Protein AF-A0A9X0CJZ5-F1 (afdb_monomer)

Foldseek 3Di:
DDDDDDDDDDDDDDDDDDDDDDDDDDDDDDDDDDDDDDDDDDDDDDDDDPDDDDDDDDDDDDDDDDDDDDDDDDDDDPDPPPPPQVVQLVVQQQDFLVPDDPVLLVVLQVVQLPQDPPLRLHQQQLLVLLVHDNVLLVVLNVDPRSNVVSSVVSSVDSCRGLNNSLVSCCPPSNNVVVSSVSSSCVSNVNPPD

Radius of gyration: 35.86 Å; Cα contacts (8 Å, |Δi|>4): 119; chains: 1; bounding box: 77×54×132 Å
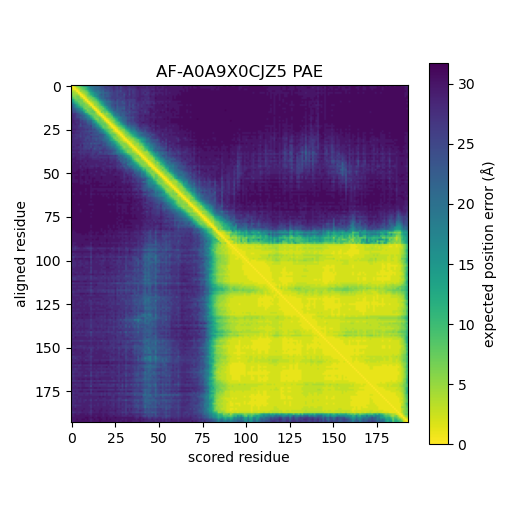
Sequence (193 aa):
MFPNKQEGIKKCVEHTEESERVQSPDPKIQHFETERIVHKESMDLIKTCAATQQLHLVDKNLSKGASGSDQVDSPRVPLDNGSSKDQLTHTRLSFNVKDMSYAVTRNICLKLNVIDDMLYKDFRMLGEKMGFDNDVTRNLKQKNNPTDELLQMWSVKPEATVQNLIALLKDIELQRMDVAKILEDWVERKGST

Mean predicted aligned error: 19.07 Å

Nearest PDB structures (foldseek):
  7csq-assembly1_A  TM=7.640E-01  e=2.641E-02  Homo sapiens

Organism: NCBI:txid174260

InterPro domains:
  IPR000488 Death domain [PF00531] (112-186)
  IPR000488 Death domain [PS50017] (108-174)
  IPR000488 Death domain [SM00005] (98-187)
  IPR011029 Death-like domain superfamily [G3DSA:1.10.533.10] (95-193)
  IPR011029 Death-like domain superfamily [SSF47986] (97-185)

pLDDT: mean 72.12, std 25.37, range [31.83, 98.56]

Solvent-accessible surface area (backbone atoms only — not comparable to full-atom values): 13023 Å² total; per-residue (Å²): 142,86,86,86,84,89,90,82,87,84,84,89,83,91,81,91,79,91,78,94,75,83,90,75,84,84,81,82,80,76,85,75,85,81,80,82,82,82,82,78,84,82,88,83,87,87,79,87,90,88,77,87,80,89,82,77,89,80,87,79,81,88,86,89,80,90,80,90,78,84,91,80,85,85,75,90,75,80,80,85,80,62,68,67,59,60,53,51,31,58,50,47,35,65,32,45,53,74,76,52,56,66,73,58,53,50,54,46,31,64,65,29,59,49,83,38,93,86,74,42,59,18,42,51,47,53,35,44,76,74,70,43,57,70,66,59,40,57,54,33,70,77,46,97,53,38,34,55,54,49,46,58,66,44,42,78,44,91,73,28,21,39,48,48,52,38,50,56,27,54,30,89,81,46,56,35,53,78,52,30,47,55,54,50,31,54,42,71,57,53,87,81,124

Secondary structure (DSSP, 8-state):
--------PPP------------------PPPP-------------------------------------------------HHHHHHHHHHHTSBGGGS-HHHHHHHHHHHSS--TTT-TTHHHHHHHTT--HHHHHHHTTSS-HHHHHHHHHTTSTT-BHHHHHHHHTSTTT--HHHHHHHHHHHTTTT--

Structure (mmCIF, N/CA/C/O backbone):
data_AF-A0A9X0CJZ5-F1
#
_entry.id   AF-A0A9X0CJZ5-F1
#
loop_
_atom_site.group_PDB
_atom_site.id
_atom_site.type_symbol
_atom_site.label_atom_id
_atom_site.label_alt_id
_atom_site.label_comp_id
_atom_site.label_asym_id
_atom_site.label_entity_id
_atom_site.label_seq_id
_atom_site.pdbx_PDB_ins_code
_atom_site.Cartn_x
_atom_site.Cartn_y
_atom_site.Cartn_z
_atom_site.occupancy
_atom_site.B_iso_or_equiv
_atom_site.auth_seq_id
_atom_site.auth_comp_id
_atom_site.auth_asym_id
_atom_site.auth_atom_id
_atom_site.pdbx_PDB_model_num
ATOM 1 N N . MET A 1 1 ? 2.110 -19.013 -79.459 1.00 42.66 1 MET A N 1
ATOM 2 C CA . MET A 1 1 ? 3.280 -19.901 -79.606 1.00 42.66 1 MET A CA 1
ATOM 3 C C . MET A 1 1 ? 4.470 -19.014 -79.949 1.00 42.66 1 MET A C 1
ATOM 5 O O . MET A 1 1 ? 4.544 -18.532 -81.066 1.00 42.66 1 MET A O 1
ATOM 9 N N . PHE A 1 2 ? 5.316 -18.708 -78.964 1.00 39.19 2 PHE A N 1
ATOM 10 C CA . PHE A 1 2 ? 6.562 -17.947 -79.118 1.00 39.19 2 PHE A CA 1
ATOM 11 C C . PHE A 1 2 ? 7.640 -18.662 -78.295 1.00 39.19 2 PHE A C 1
ATOM 13 O O . PHE A 1 2 ? 7.359 -18.974 -77.134 1.00 39.19 2 PHE A O 1
ATOM 20 N N . PRO A 1 3 ? 8.829 -18.953 -78.854 1.00 56.12 3 PRO A N 1
ATOM 21 C CA . PRO A 1 3 ? 9.912 -19.559 -78.098 1.00 56.12 3 PRO A CA 1
ATOM 22 C C . PRO A 1 3 ? 11.084 -18.596 -77.809 1.00 56.12 3 PRO A C 1
ATOM 24 O O . PRO A 1 3 ? 11.416 -17.731 -78.609 1.00 56.12 3 PRO A O 1
ATOM 27 N N . ASN A 1 4 ? 11.745 -18.911 -76.689 1.00 39.78 4 ASN A N 1
ATOM 28 C CA . ASN A 1 4 ? 13.194 -18.952 -76.420 1.00 39.78 4 ASN A CA 1
ATOM 29 C C . ASN A 1 4 ? 14.071 -17.700 -76.160 1.00 39.78 4 ASN A C 1
ATOM 31 O O . ASN A 1 4 ? 14.435 -16.969 -77.068 1.00 39.78 4 ASN A O 1
ATOM 35 N N . LYS A 1 5 ? 14.569 -17.688 -74.905 1.00 46.31 5 LYS A N 1
ATOM 36 C CA . LYS A 1 5 ? 15.979 -17.760 -74.425 1.00 46.31 5 LYS A CA 1
ATOM 37 C C . LYS A 1 5 ? 16.963 -16.579 -74.588 1.00 46.31 5 LYS A C 1
ATOM 39 O O . LYS A 1 5 ? 17.504 -16.352 -75.655 1.00 46.31 5 LYS A O 1
ATOM 44 N N . GLN A 1 6 ? 17.292 -16.041 -73.402 1.00 45.06 6 GLN A N 1
ATOM 45 C CA . GLN A 1 6 ? 18.611 -15.936 -72.734 1.00 45.06 6 GLN A CA 1
ATOM 46 C C . GLN A 1 6 ? 19.732 -14.984 -73.214 1.00 45.06 6 GLN A C 1
ATOM 48 O O . GLN A 1 6 ? 20.030 -14.858 -74.391 1.00 45.06 6 GLN A O 1
ATOM 53 N N . GLU A 1 7 ? 20.412 -14.484 -72.163 1.00 40.12 7 GLU A N 1
ATOM 54 C CA . GLU A 1 7 ? 21.818 -14.056 -72.010 1.00 40.12 7 GLU A CA 1
ATOM 55 C C . GLU A 1 7 ? 22.220 -12.577 -72.156 1.00 40.12 7 GLU A C 1
ATOM 57 O O . GLU A 1 7 ? 21.893 -11.890 -73.117 1.00 40.12 7 GLU A O 1
ATOM 62 N N . GLY A 1 8 ? 23.028 -12.126 -71.178 1.00 38.91 8 GLY A N 1
ATOM 63 C CA . GLY A 1 8 ? 23.957 -11.004 -71.344 1.00 38.91 8 GLY A CA 1
ATOM 64 C C . GLY A 1 8 ? 24.054 -10.002 -70.186 1.00 38.91 8 GLY A C 1
ATOM 65 O O . GLY A 1 8 ? 23.815 -8.816 -70.404 1.00 38.91 8 GLY A O 1
ATOM 66 N N . ILE A 1 9 ? 24.439 -10.419 -68.970 1.00 45.53 9 ILE A N 1
ATOM 67 C CA . ILE A 1 9 ? 24.872 -9.467 -67.925 1.00 45.53 9 ILE A CA 1
ATOM 68 C C . ILE A 1 9 ? 26.300 -9.006 -68.249 1.00 45.53 9 ILE A C 1
ATOM 70 O O . ILE A 1 9 ? 27.206 -9.818 -68.436 1.00 45.53 9 ILE A O 1
ATOM 74 N N . LYS A 1 10 ? 26.470 -7.684 -68.352 1.00 52.22 10 LYS A N 1
ATOM 75 C CA . LYS A 1 10 ? 27.722 -6.989 -68.670 1.00 52.22 10 LYS A CA 1
ATOM 76 C C . LYS A 1 10 ? 28.679 -6.957 -67.471 1.00 52.22 10 LYS A C 1
ATOM 78 O O . LYS A 1 10 ? 28.259 -6.890 -66.321 1.00 52.22 10 LYS A O 1
ATOM 83 N N . LYS A 1 11 ? 29.967 -6.992 -67.807 1.00 40.47 11 LYS A N 1
ATOM 84 C CA . LYS A 1 11 ? 31.167 -7.046 -66.959 1.00 40.47 11 LYS A CA 1
ATOM 85 C C . LYS A 1 11 ? 31.682 -5.639 -66.579 1.00 40.47 11 LYS A C 1
ATOM 87 O O . LYS A 1 11 ? 31.368 -4.679 -67.282 1.00 40.47 11 LYS A O 1
ATOM 92 N N . CYS A 1 12 ? 32.593 -5.632 -65.589 1.00 31.92 12 CYS A N 1
ATOM 93 C CA . CYS A 1 12 ? 33.665 -4.658 -65.262 1.00 31.92 12 CYS A CA 1
ATOM 94 C C . CYS A 1 12 ? 33.305 -3.712 -64.083 1.00 31.92 12 CYS A C 1
ATOM 96 O O . CYS A 1 12 ? 32.185 -3.225 -64.046 1.00 31.92 12 CYS A O 1
ATOM 98 N N . VAL A 1 13 ? 34.138 -3.413 -63.069 1.00 40.47 13 VAL A N 1
ATOM 99 C CA . VAL A 1 13 ? 35.612 -3.316 -62.919 1.00 40.47 13 VAL A CA 1
ATOM 100 C C . VAL A 1 13 ? 36.003 -3.517 -61.430 1.00 40.47 13 VAL A C 1
ATOM 102 O O . VAL A 1 13 ? 35.243 -3.128 -60.547 1.00 40.47 13 VAL A O 1
ATOM 105 N N . GLU A 1 14 ? 37.180 -4.104 -61.172 1.00 40.84 14 GLU A N 1
ATOM 106 C CA . GLU A 1 14 ? 37.860 -4.218 -59.864 1.00 40.84 14 GLU A CA 1
ATOM 107 C C . GLU A 1 14 ? 38.328 -2.870 -59.303 1.00 40.84 14 GLU A C 1
ATOM 109 O O . GLU A 1 14 ? 38.940 -2.102 -60.037 1.00 40.84 14 GLU A O 1
ATOM 114 N N . HIS A 1 15 ? 38.208 -2.662 -57.988 1.00 35.03 15 HIS A N 1
ATOM 115 C CA . HIS A 1 15 ? 39.193 -1.883 -57.234 1.00 35.03 15 HIS A CA 1
ATOM 116 C C . HIS A 1 15 ? 39.501 -2.565 -55.894 1.00 35.03 15 HIS A C 1
ATOM 118 O O . HIS A 1 15 ? 38.628 -2.783 -55.057 1.00 35.03 15 HIS A O 1
ATOM 124 N N . THR A 1 16 ? 40.776 -2.925 -55.781 1.00 38.78 16 THR A N 1
ATOM 125 C CA . THR A 1 16 ? 41.550 -3.426 -54.646 1.00 38.78 16 THR A CA 1
ATOM 126 C C . THR A 1 16 ? 41.593 -2.431 -53.495 1.00 38.78 16 THR A C 1
ATOM 128 O O . THR A 1 16 ? 42.040 -1.318 -53.739 1.00 38.78 16 THR A O 1
ATOM 131 N N . GLU A 1 17 ? 41.284 -2.858 -52.265 1.00 41.22 17 GLU A N 1
ATOM 132 C CA . GLU A 1 17 ? 41.907 -2.337 -51.036 1.00 41.22 17 GLU A CA 1
ATOM 133 C C . GLU A 1 17 ? 42.029 -3.473 -49.999 1.00 41.22 17 GLU A C 1
ATOM 135 O O . GLU A 1 17 ? 41.059 -4.161 -49.678 1.00 41.22 17 GLU A O 1
ATOM 140 N N . GLU A 1 18 ? 43.259 -3.705 -49.535 1.00 42.41 18 GLU A N 1
ATOM 141 C CA . GLU A 1 18 ? 43.624 -4.639 -48.468 1.00 42.41 18 GLU A CA 1
ATOM 142 C C . GLU A 1 18 ? 43.028 -4.209 -47.119 1.00 42.41 18 GLU A C 1
ATOM 144 O O . GLU A 1 18 ? 43.106 -3.043 -46.735 1.00 42.41 18 GLU A O 1
ATOM 149 N N . SER A 1 19 ? 42.523 -5.162 -46.330 1.00 40.19 19 SER A N 1
ATOM 150 C CA . SER A 1 19 ? 42.451 -4.988 -44.877 1.00 40.19 19 SER A CA 1
ATOM 151 C C . SER A 1 19 ? 42.469 -6.342 -44.171 1.00 40.19 19 SER A C 1
ATOM 153 O O . SER A 1 19 ? 41.526 -7.131 -44.245 1.00 40.19 19 SER A O 1
ATOM 155 N N . GLU A 1 20 ? 43.583 -6.614 -43.501 1.00 47.09 20 GLU A N 1
ATOM 156 C CA . GLU A 1 20 ? 43.808 -7.775 -42.647 1.00 47.09 20 GLU A CA 1
ATOM 157 C C . GLU A 1 20 ? 42.785 -7.824 -41.502 1.00 47.09 20 GLU A C 1
ATOM 159 O O . GLU A 1 20 ? 42.784 -6.950 -40.635 1.00 47.09 20 GLU A O 1
ATOM 164 N N . ARG A 1 21 ? 41.959 -8.878 -41.429 1.00 39.41 21 ARG A N 1
ATOM 165 C CA . ARG A 1 21 ? 41.319 -9.302 -40.171 1.00 39.41 21 ARG A CA 1
ATOM 166 C C . ARG A 1 21 ? 41.248 -10.823 -40.062 1.00 39.41 21 ARG A C 1
ATOM 168 O O . ARG A 1 21 ? 40.420 -11.483 -40.675 1.00 39.41 21 ARG A O 1
ATOM 175 N N . VAL A 1 22 ? 42.182 -11.322 -39.257 1.00 40.34 22 VAL A N 1
ATOM 176 C CA . VAL A 1 22 ? 42.132 -12.470 -38.341 1.00 40.34 22 VAL A CA 1
ATOM 177 C C . VAL A 1 22 ? 40.886 -13.366 -38.443 1.00 40.34 22 VAL A C 1
ATOM 179 O O . VAL A 1 22 ? 39.775 -12.983 -38.082 1.00 40.34 22 VAL A O 1
ATOM 182 N N . GLN A 1 23 ? 41.145 -14.607 -38.856 1.00 38.88 23 GLN A N 1
ATOM 183 C CA . GLN A 1 23 ? 40.282 -15.786 -38.783 1.00 38.88 23 GLN A CA 1
ATOM 184 C C . GLN A 1 23 ? 39.623 -15.961 -37.404 1.00 38.88 23 GLN A C 1
ATOM 186 O O . GLN A 1 23 ? 40.302 -16.129 -36.393 1.00 38.88 23 GLN A O 1
ATOM 191 N N . SER A 1 24 ? 38.292 -16.016 -37.387 1.00 47.47 24 SER A N 1
ATOM 192 C CA . SER A 1 24 ? 37.493 -16.555 -36.283 1.00 47.47 24 SER A CA 1
ATOM 193 C C . SER A 1 24 ? 36.842 -17.861 -36.761 1.00 47.47 24 SER A C 1
ATOM 195 O O . SER A 1 24 ? 36.278 -17.863 -37.856 1.00 47.47 24 SER A O 1
ATOM 197 N N . PRO A 1 25 ? 36.930 -18.981 -36.019 1.00 42.75 25 PRO A N 1
ATOM 198 C CA . PRO A 1 25 ? 36.198 -20.192 -36.362 1.00 42.75 25 PRO A CA 1
ATOM 199 C C . PRO A 1 25 ? 34.744 -20.107 -35.877 1.00 42.75 25 PRO A C 1
ATOM 201 O O . PRO A 1 25 ? 34.488 -19.805 -34.712 1.00 42.75 25 PRO A O 1
ATOM 204 N N . ASP A 1 26 ? 33.809 -20.430 -36.771 1.00 44.06 26 ASP A N 1
ATOM 205 C CA . ASP A 1 26 ? 32.375 -20.560 -36.496 1.00 44.06 26 ASP A CA 1
ATOM 206 C C . ASP A 1 26 ? 32.085 -21.503 -35.308 1.00 44.06 26 ASP A C 1
ATOM 208 O O . ASP A 1 26 ? 32.524 -22.663 -35.322 1.00 44.06 26 ASP A O 1
ATOM 212 N N . PRO A 1 27 ? 31.278 -21.102 -34.306 1.00 45.38 27 PRO A N 1
ATOM 213 C CA . PRO A 1 27 ? 30.743 -22.048 -33.341 1.00 45.38 27 PRO A CA 1
ATOM 214 C C . PRO A 1 27 ? 29.540 -22.781 -33.952 1.00 45.38 27 PRO A C 1
ATOM 216 O O . PRO A 1 27 ? 28.479 -22.207 -34.198 1.00 45.38 27 PRO A O 1
ATOM 219 N N . LYS A 1 28 ? 29.701 -24.090 -34.173 1.00 44.09 28 LYS A N 1
ATOM 220 C CA . LYS A 1 28 ? 28.605 -25.014 -34.494 1.00 44.09 28 LYS A CA 1
ATOM 221 C C . LYS A 1 28 ? 27.565 -24.972 -33.372 1.00 44.09 28 LYS A C 1
ATOM 223 O O . LYS A 1 28 ? 27.835 -25.422 -32.260 1.00 44.09 28 LYS A O 1
ATOM 228 N N . ILE A 1 29 ? 26.379 -24.457 -33.677 1.00 53.00 29 ILE A N 1
ATOM 229 C CA . ILE A 1 29 ? 25.227 -24.463 -32.775 1.00 53.00 29 ILE A CA 1
ATOM 230 C C . ILE A 1 29 ? 24.796 -25.922 -32.578 1.00 53.00 29 ILE A C 1
ATOM 232 O O . ILE A 1 29 ? 24.277 -26.557 -33.496 1.00 53.00 29 ILE A O 1
ATOM 236 N N . GLN A 1 30 ? 25.043 -26.470 -31.388 1.00 49.84 30 GLN A N 1
ATOM 237 C CA . GLN A 1 30 ? 24.429 -27.724 -30.963 1.00 49.84 30 GLN A CA 1
ATOM 238 C C . GLN A 1 30 ? 22.967 -27.437 -30.614 1.00 49.84 30 GLN A C 1
ATOM 240 O O . GLN A 1 30 ? 22.674 -26.621 -29.742 1.00 49.84 30 GLN A O 1
ATOM 245 N N . HIS A 1 31 ? 22.051 -28.093 -31.320 1.00 47.16 31 HIS A N 1
ATOM 246 C CA . HIS A 1 31 ? 20.645 -28.131 -30.943 1.00 47.16 31 HIS A CA 1
ATOM 247 C C . HIS A 1 31 ? 20.530 -28.848 -29.594 1.00 47.16 31 HIS A C 1
ATOM 249 O O . HIS A 1 31 ? 20.878 -30.022 -29.496 1.00 47.16 31 HIS A O 1
ATOM 255 N N . PHE A 1 32 ? 20.052 -28.146 -28.569 1.00 41.31 32 PHE A N 1
ATOM 256 C CA . PHE A 1 32 ? 19.592 -28.777 -27.339 1.00 41.31 32 PHE A CA 1
ATOM 257 C C . PHE A 1 32 ? 18.074 -28.949 -27.439 1.00 41.31 32 PHE A C 1
ATOM 259 O O . PHE A 1 32 ? 17.346 -28.000 -27.735 1.00 41.31 32 PHE A O 1
ATOM 266 N N . GLU A 1 33 ? 17.593 -30.176 -27.259 1.00 48.69 33 GLU A N 1
ATOM 267 C CA . GLU A 1 33 ? 16.167 -30.442 -27.094 1.00 48.69 33 GLU A CA 1
ATOM 268 C C . GLU A 1 33 ? 15.743 -29.993 -25.695 1.00 48.69 33 GLU A C 1
ATOM 270 O O . GLU A 1 33 ? 16.285 -30.440 -24.685 1.00 48.69 33 GLU A O 1
ATOM 275 N N . THR A 1 34 ? 14.774 -29.084 -25.632 1.00 51.16 34 THR A N 1
ATOM 276 C CA . THR A 1 34 ? 14.163 -28.658 -24.373 1.00 51.16 34 THR A CA 1
ATOM 277 C C . THR A 1 34 ? 13.104 -29.679 -23.965 1.00 51.16 34 THR A C 1
ATOM 279 O O . THR A 1 34 ? 12.021 -29.726 -24.555 1.00 51.16 34 THR A O 1
ATOM 282 N N . GLU A 1 35 ? 13.389 -30.483 -22.941 1.00 51.38 35 GLU A N 1
ATOM 283 C CA . GLU A 1 35 ? 12.374 -31.303 -22.279 1.00 51.38 35 GLU A CA 1
ATOM 284 C C . GLU A 1 35 ? 11.287 -30.401 -21.669 1.00 51.38 35 GLU A C 1
ATOM 286 O O . GLU A 1 35 ? 11.554 -29.500 -20.870 1.00 51.38 35 GLU A O 1
ATOM 291 N N . ARG A 1 36 ? 10.026 -30.631 -22.057 1.00 54.91 36 ARG A N 1
ATOM 292 C CA . ARG A 1 36 ? 8.864 -29.990 -21.430 1.00 54.91 36 ARG A CA 1
ATOM 293 C C . ARG A 1 36 ? 8.633 -30.618 -20.061 1.00 54.91 36 ARG A C 1
ATOM 295 O O . ARG A 1 36 ? 8.063 -31.703 -19.970 1.00 54.91 36 ARG A O 1
ATOM 302 N N . ILE A 1 37 ? 9.003 -29.914 -18.998 1.00 48.47 37 ILE A N 1
ATOM 303 C CA . ILE A 1 37 ? 8.586 -30.280 -17.645 1.00 48.47 37 ILE A CA 1
ATOM 304 C C . ILE A 1 37 ? 7.151 -29.777 -17.442 1.00 48.47 37 ILE A C 1
ATOM 306 O O . ILE A 1 37 ? 6.894 -28.579 -17.343 1.00 48.47 37 ILE A O 1
ATOM 310 N N . VAL A 1 38 ? 6.197 -30.709 -17.422 1.00 50.72 38 VAL A N 1
ATOM 311 C CA . VAL A 1 38 ? 4.810 -30.463 -17.007 1.00 50.72 38 VAL A CA 1
ATOM 312 C C . VAL A 1 38 ? 4.790 -30.423 -15.482 1.00 50.72 38 VAL A C 1
ATOM 314 O O . VAL A 1 38 ? 4.882 -31.464 -14.831 1.00 50.72 38 VAL A O 1
ATOM 317 N N . HIS A 1 39 ? 4.673 -29.233 -14.896 1.00 43.44 39 HIS A N 1
ATOM 318 C CA . HIS A 1 39 ? 4.420 -29.116 -13.464 1.00 43.44 39 HIS A CA 1
ATOM 319 C C . HIS A 1 39 ? 2.937 -29.348 -13.180 1.00 43.44 39 HIS A C 1
ATOM 321 O O . HIS A 1 39 ? 2.059 -28.616 -13.625 1.00 43.44 39 HIS A O 1
ATOM 327 N N . LYS A 1 40 ? 2.688 -30.450 -12.474 1.00 47.06 40 LYS A N 1
ATOM 328 C CA . LYS A 1 40 ? 1.384 -30.918 -12.024 1.00 47.06 40 LYS A CA 1
ATOM 329 C C . LYS A 1 40 ? 0.955 -30.061 -10.830 1.00 47.06 40 LYS A C 1
ATOM 331 O O . LYS A 1 40 ? 1.641 -30.042 -9.811 1.00 47.06 40 LYS A O 1
ATOM 336 N N . GLU A 1 41 ? -0.148 -29.340 -10.985 1.00 48.75 41 GLU A N 1
ATOM 337 C CA . GLU A 1 41 ? -0.784 -28.551 -9.931 1.00 48.75 41 GLU A CA 1
ATOM 338 C C . GLU A 1 41 ? -1.158 -29.449 -8.742 1.00 48.75 41 GLU A C 1
ATOM 340 O O . GLU A 1 41 ? -1.787 -30.494 -8.914 1.00 48.75 41 GLU A O 1
ATOM 345 N N . SER A 1 42 ? -0.785 -29.033 -7.531 1.00 44.84 42 SER A N 1
ATOM 346 C CA . SER A 1 42 ? -1.275 -29.617 -6.281 1.00 44.84 42 SER A CA 1
ATOM 347 C C . SER A 1 42 ? -2.126 -28.570 -5.566 1.00 44.84 42 SER A C 1
ATOM 349 O O . SER A 1 42 ? -1.651 -27.868 -4.676 1.00 44.84 42 SER A O 1
ATOM 351 N N . MET A 1 43 ? -3.385 -28.436 -5.987 1.00 53.50 43 MET A N 1
ATOM 352 C CA . MET A 1 43 ? -4.423 -27.811 -5.169 1.00 53.50 43 MET A CA 1
ATOM 353 C C . MET A 1 43 ? -4.874 -28.828 -4.127 1.00 53.50 43 MET A C 1
ATOM 355 O O . MET A 1 43 ? -5.565 -29.766 -4.492 1.00 53.50 43 MET A O 1
ATOM 359 N N . ASP A 1 44 ? -4.502 -28.643 -2.862 1.00 46.81 44 ASP A N 1
ATOM 360 C CA . ASP A 1 44 ? -5.215 -29.238 -1.726 1.00 46.81 44 ASP A CA 1
ATOM 361 C C . ASP A 1 44 ? -4.720 -28.619 -0.415 1.00 46.81 44 ASP A C 1
ATOM 363 O O . ASP A 1 44 ? -3.795 -29.133 0.203 1.00 46.81 44 ASP A O 1
ATOM 367 N N . LEU A 1 45 ? -5.335 -27.515 0.029 1.00 42.59 45 LEU A N 1
ATOM 368 C CA . LEU A 1 45 ? -5.436 -27.209 1.464 1.00 42.59 45 LEU A CA 1
ATOM 369 C C . LEU A 1 45 ? -6.515 -26.150 1.762 1.00 42.59 45 LEU A C 1
ATOM 371 O O . LEU A 1 45 ? -6.262 -25.118 2.374 1.00 42.59 45 LEU A O 1
ATOM 375 N N . ILE A 1 46 ? -7.761 -26.411 1.359 1.00 49.44 46 ILE A N 1
ATOM 376 C CA . ILE A 1 46 ? -8.920 -25.783 2.011 1.00 49.44 46 ILE A CA 1
ATOM 377 C C . ILE A 1 46 ? -9.844 -26.901 2.463 1.00 49.44 46 ILE A C 1
ATOM 379 O O . ILE A 1 46 ? -10.797 -27.283 1.787 1.00 49.44 46 ILE A O 1
ATOM 383 N N . LYS A 1 47 ? -9.545 -27.447 3.640 1.00 42.19 47 LYS A N 1
ATOM 384 C CA . LYS A 1 47 ? -10.519 -28.239 4.375 1.00 42.19 47 LYS A CA 1
ATOM 385 C C . LYS A 1 47 ? -10.441 -27.920 5.860 1.00 42.19 47 LYS A C 1
ATOM 387 O O . LYS A 1 47 ? -9.497 -28.294 6.543 1.00 42.19 47 LYS A O 1
ATOM 392 N N . THR A 1 48 ? -11.562 -27.376 6.328 1.00 34.88 48 THR A N 1
ATOM 393 C CA . THR A 1 48 ? -12.119 -27.550 7.676 1.00 34.88 48 THR A CA 1
ATOM 394 C C . THR A 1 48 ? -11.611 -26.599 8.762 1.00 34.88 48 THR A C 1
ATOM 396 O O . THR A 1 48 ? -10.618 -26.874 9.412 1.00 34.88 48 THR A O 1
ATOM 399 N N . CYS A 1 49 ? -12.393 -25.546 9.027 1.00 41.22 49 CYS A N 1
ATOM 400 C CA . CYS A 1 49 ? -12.664 -25.020 10.374 1.00 41.22 49 CYS A CA 1
ATOM 401 C C . CYS A 1 49 ? -14.020 -24.290 10.358 1.00 41.22 49 CYS A C 1
ATOM 403 O O . CYS A 1 49 ? -14.111 -23.076 10.502 1.00 41.22 49 CYS A O 1
ATOM 405 N N . ALA A 1 50 ? -15.092 -25.052 10.137 1.00 43.41 50 ALA A N 1
ATOM 406 C CA . ALA A 1 50 ? -16.447 -24.652 10.495 1.00 43.41 50 ALA A CA 1
ATOM 407 C C . ALA A 1 50 ? -16.886 -25.552 11.652 1.00 43.41 50 ALA A C 1
ATOM 409 O O . ALA A 1 50 ? -17.342 -26.665 11.414 1.00 43.41 50 ALA A O 1
ATOM 410 N N . ALA A 1 51 ? -16.678 -25.097 12.890 1.00 37.69 51 ALA A N 1
ATOM 411 C CA . ALA A 1 51 ? -17.367 -25.595 14.081 1.00 37.69 51 ALA A CA 1
ATOM 412 C C . ALA A 1 51 ? -17.035 -24.721 15.307 1.00 37.69 51 ALA A C 1
ATOM 414 O O . ALA A 1 51 ? -15.945 -24.816 15.856 1.00 37.69 51 ALA A O 1
ATOM 415 N N . THR A 1 52 ? -18.034 -23.936 15.734 1.00 35.56 52 THR A N 1
ATOM 416 C CA . THR A 1 52 ? -18.461 -23.722 17.138 1.00 35.56 52 THR A CA 1
ATOM 417 C C . THR A 1 52 ? -17.395 -23.293 18.165 1.00 35.56 52 THR A C 1
ATOM 419 O O . THR A 1 52 ? -16.517 -24.061 18.535 1.00 35.56 52 THR A O 1
ATOM 422 N N . GLN A 1 53 ? -17.529 -22.122 18.794 1.00 47.16 53 GLN A N 1
ATOM 423 C CA . GLN A 1 53 ? -18.427 -21.975 19.947 1.00 47.16 53 GLN A CA 1
ATOM 424 C C . GLN A 1 53 ? -18.807 -20.510 20.212 1.00 47.16 53 GLN A C 1
ATOM 426 O O . GLN A 1 53 ? -17.954 -19.636 20.336 1.00 47.16 53 GLN A O 1
ATOM 431 N N . GLN A 1 54 ? -20.115 -20.287 20.352 1.00 47.88 54 GLN A N 1
ATOM 432 C CA . GLN A 1 54 ? -20.673 -19.164 21.094 1.00 47.88 54 GLN A CA 1
ATOM 433 C C . GLN A 1 54 ? -20.315 -19.299 22.576 1.00 47.88 54 GLN A C 1
ATOM 435 O O . GLN A 1 54 ? -20.400 -20.402 23.112 1.00 47.88 54 GLN A O 1
ATOM 440 N N . LEU A 1 55 ? -20.048 -18.183 23.256 1.00 39.22 55 LEU A N 1
ATOM 441 C CA . LEU A 1 55 ? -20.237 -18.081 24.702 1.00 39.22 55 LEU A CA 1
ATOM 442 C C . LEU A 1 55 ? -20.566 -16.634 25.107 1.00 39.22 55 LEU A C 1
ATOM 444 O O . LEU A 1 55 ? -19.705 -15.76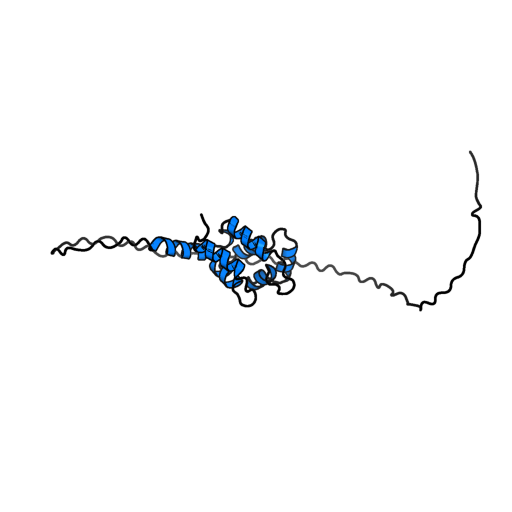7 25.175 1.00 39.22 55 LEU A O 1
ATOM 448 N N . HIS A 1 56 ? -21.863 -16.455 25.371 1.00 35.09 56 HIS A N 1
ATOM 449 C CA . HIS A 1 56 ? -22.491 -15.624 26.400 1.00 35.09 56 HIS A CA 1
ATOM 450 C C . HIS A 1 56 ? -22.277 -14.102 26.418 1.00 35.09 56 HIS A C 1
ATOM 452 O O . HIS A 1 56 ? -21.370 -13.572 27.055 1.00 35.09 56 HIS A O 1
ATOM 458 N N . LEU A 1 57 ? -23.302 -13.409 25.903 1.00 39.44 57 LEU A N 1
ATOM 459 C CA . LEU A 1 57 ? -23.832 -12.216 26.559 1.00 39.44 57 LEU A CA 1
ATOM 460 C C . LEU A 1 57 ? -24.212 -12.555 28.010 1.00 39.44 57 LEU A C 1
ATOM 462 O O . LEU A 1 57 ? -24.938 -13.519 28.261 1.00 39.44 57 LEU A O 1
ATOM 466 N N . VAL A 1 58 ? -23.762 -11.729 28.951 1.00 39.59 58 VAL A N 1
ATOM 467 C CA . VAL A 1 58 ? -24.375 -11.614 30.276 1.00 39.59 58 VAL A CA 1
ATOM 468 C C . VAL A 1 58 ? -24.971 -10.220 30.379 1.00 39.59 58 VAL A C 1
ATOM 470 O O . VAL A 1 58 ? -24.284 -9.252 30.694 1.00 39.59 58 VAL A O 1
ATOM 473 N N . ASP A 1 59 ? -26.276 -10.155 30.135 1.00 41.88 59 ASP A N 1
ATOM 474 C CA . ASP A 1 59 ? -27.148 -9.151 30.725 1.00 41.88 59 ASP A CA 1
ATOM 475 C C . ASP A 1 59 ? -27.352 -9.498 32.203 1.00 41.88 59 ASP A C 1
ATOM 477 O O . ASP A 1 59 ? -27.828 -10.586 32.543 1.00 41.88 59 ASP A O 1
ATOM 481 N N . LYS A 1 60 ? -27.040 -8.562 33.103 1.00 55.22 60 LYS A N 1
ATOM 482 C CA . LYS A 1 60 ? -27.606 -8.560 34.456 1.00 55.22 60 LYS A CA 1
ATOM 483 C C . LYS A 1 60 ? -28.197 -7.197 34.775 1.00 55.22 60 LYS A C 1
ATOM 485 O O . LYS A 1 60 ? -27.510 -6.189 34.900 1.00 55.22 60 LYS A O 1
ATOM 490 N N . ASN A 1 61 ? -29.516 -7.244 34.892 1.00 43.59 61 ASN A N 1
ATOM 491 C CA . ASN A 1 61 ? -30.425 -6.192 35.291 1.00 43.59 61 ASN A CA 1
ATOM 492 C C . ASN A 1 61 ? -30.196 -5.719 36.736 1.00 43.59 61 ASN A C 1
ATOM 494 O O . ASN A 1 61 ? -29.940 -6.516 37.633 1.00 43.59 61 ASN A O 1
ATOM 498 N N . LEU A 1 62 ? -30.418 -4.416 36.917 1.00 40.06 62 LEU A N 1
ATOM 499 C CA . LEU A 1 62 ? -31.323 -3.803 37.895 1.00 40.06 62 LEU A CA 1
ATOM 500 C C . LEU A 1 62 ? -31.356 -4.389 39.322 1.00 40.06 62 LEU A C 1
ATOM 502 O O . LEU A 1 62 ? -32.054 -5.362 39.597 1.00 40.06 62 LEU A O 1
ATOM 506 N N . SER A 1 63 ? -30.785 -3.644 40.272 1.00 43.44 63 SER A N 1
ATOM 507 C CA . SER A 1 63 ? -31.262 -3.630 41.658 1.00 43.44 63 SER A CA 1
ATOM 508 C C . SER A 1 63 ? -31.580 -2.201 42.088 1.00 43.44 63 SER A C 1
ATOM 510 O O . SER A 1 63 ? -30.714 -1.331 42.141 1.00 43.44 63 SER A O 1
ATOM 512 N N . LYS A 1 64 ? -32.859 -1.985 42.385 1.00 43.75 64 LYS A N 1
ATOM 513 C CA . LYS A 1 64 ? -33.437 -0.794 43.002 1.00 43.75 64 LYS A CA 1
ATOM 514 C C . LYS A 1 64 ? -33.190 -0.878 44.515 1.00 43.75 64 LYS A C 1
ATOM 516 O O . LYS A 1 64 ? -33.501 -1.903 45.112 1.00 43.75 64 LYS A O 1
ATOM 521 N N . GLY A 1 65 ? -32.690 0.190 45.128 1.00 31.83 65 GLY A N 1
ATOM 522 C CA . GLY A 1 65 ? -32.561 0.317 46.581 1.00 31.83 65 GLY A CA 1
ATOM 523 C C . GLY A 1 65 ? -32.288 1.769 46.955 1.00 31.83 65 GLY A C 1
ATOM 524 O O . GLY A 1 65 ? -31.240 2.304 46.621 1.00 31.83 65 GLY A O 1
ATOM 525 N N . ALA A 1 66 ? -33.279 2.415 47.560 1.00 40.19 66 ALA A N 1
ATOM 526 C CA . ALA A 1 66 ? -33.254 3.809 47.985 1.00 40.19 66 ALA A CA 1
ATOM 527 C C . ALA A 1 66 ? -32.423 4.013 49.263 1.00 40.19 66 ALA A C 1
ATOM 529 O O . ALA A 1 66 ? -32.339 3.088 50.066 1.00 40.19 66 ALA A O 1
ATOM 530 N N . SER A 1 67 ? -31.921 5.239 49.479 1.00 35.56 67 SER A N 1
ATOM 531 C CA . SER A 1 67 ? -32.086 6.034 50.720 1.00 35.56 67 SER A CA 1
ATOM 532 C C . SER A 1 67 ? -30.919 7.006 50.958 1.00 35.56 67 SER A C 1
ATOM 534 O O . SER A 1 67 ? -29.809 6.532 51.151 1.00 35.56 67 SER A O 1
ATOM 536 N N . GLY A 1 68 ? -31.231 8.317 51.035 1.00 35.34 68 GLY A N 1
ATOM 537 C CA . GLY A 1 68 ? -30.495 9.412 51.719 1.00 35.34 68 GLY A CA 1
ATOM 538 C C . GLY A 1 68 ? -29.047 9.684 51.269 1.00 35.34 68 GLY A C 1
ATOM 539 O O . GLY A 1 68 ? -28.312 8.776 50.938 1.00 35.34 68 GLY A O 1
ATOM 540 N N . SER A 1 69 ? -28.493 10.890 51.247 1.00 38.09 69 SER A N 1
ATOM 541 C CA . SER A 1 69 ? -28.836 12.158 51.886 1.00 38.09 69 SER A CA 1
ATOM 542 C C . SER A 1 69 ? -27.954 13.240 51.238 1.00 38.09 69 SER A C 1
ATOM 544 O O . SER A 1 69 ? -26.872 12.936 50.745 1.00 38.09 69 SER A O 1
ATOM 546 N N . ASP A 1 70 ? -28.426 14.477 51.320 1.00 38.66 70 ASP A N 1
ATOM 547 C CA . ASP A 1 70 ? -27.662 15.723 51.428 1.00 38.66 70 ASP A CA 1
ATOM 548 C C . ASP A 1 70 ? -26.786 16.250 50.274 1.00 38.66 70 ASP A C 1
ATOM 550 O O . ASP A 1 70 ? -25.767 15.714 49.852 1.00 38.66 70 ASP A O 1
ATOM 554 N N . GLN A 1 71 ? -27.245 17.428 49.849 1.00 50.34 71 GLN A N 1
ATOM 555 C CA . GLN A 1 71 ? -26.604 18.517 49.126 1.00 50.34 71 GLN A CA 1
ATOM 556 C C . GLN A 1 71 ? -25.084 18.643 49.269 1.00 50.34 71 GLN A C 1
ATOM 558 O O . GLN A 1 71 ? -24.578 18.830 50.373 1.00 50.34 71 GLN A O 1
ATOM 563 N N . VAL A 1 72 ? -24.407 18.777 48.123 1.00 42.06 72 VAL A N 1
ATOM 564 C CA . VAL A 1 72 ? -23.274 19.699 47.973 1.00 42.06 72 VAL A CA 1
ATOM 565 C C . VAL A 1 72 ? -23.340 20.333 46.582 1.00 42.06 72 VAL A C 1
ATOM 567 O O . VAL A 1 72 ? -23.477 19.649 45.569 1.00 42.06 72 VAL A O 1
ATOM 570 N N . ASP A 1 73 ? -23.297 21.658 46.574 1.00 49.94 73 ASP A N 1
ATOM 571 C CA . ASP A 1 73 ? -23.260 22.532 45.409 1.00 49.94 73 ASP A CA 1
ATOM 572 C C . ASP A 1 73 ? -21.845 22.566 44.788 1.00 49.94 73 ASP A C 1
ATOM 574 O O . ASP A 1 73 ? -20.845 22.524 45.508 1.00 49.94 73 ASP A O 1
ATOM 578 N N . SER A 1 74 ? -21.793 22.755 43.461 1.00 52.31 74 SER A N 1
ATOM 579 C CA . SER A 1 74 ? -20.619 23.086 42.623 1.00 52.31 74 SER A CA 1
ATOM 580 C C . SER A 1 74 ? -19.653 21.958 42.180 1.00 52.31 74 SER A C 1
ATOM 582 O O . SER A 1 74 ? -19.450 20.992 42.910 1.00 52.31 74 SER A O 1
ATOM 584 N N . PRO A 1 75 ? -18.924 22.089 41.042 1.00 52.09 75 PRO A N 1
ATOM 585 C CA . PRO A 1 75 ? -19.144 22.896 39.839 1.00 52.09 75 PRO A CA 1
ATOM 586 C C . PRO A 1 75 ? -19.339 22.031 38.571 1.00 52.09 75 PRO A C 1
ATOM 588 O O . PRO A 1 75 ? -18.967 20.862 38.491 1.00 52.09 75 PRO A O 1
ATOM 591 N N . ARG A 1 76 ? -19.899 22.657 37.532 1.00 57.28 76 ARG A N 1
ATOM 592 C CA . ARG A 1 76 ? -20.085 22.135 36.169 1.00 57.28 76 ARG A CA 1
ATOM 593 C C . ARG A 1 76 ? -18.833 21.419 35.638 1.00 57.28 76 ARG A C 1
ATOM 595 O O . ARG A 1 76 ? -17.853 22.063 35.268 1.00 57.28 76 ARG A O 1
ATOM 602 N N . VAL A 1 77 ? -18.913 20.094 35.545 1.00 57.69 77 VAL A N 1
ATOM 603 C CA . VAL A 1 77 ? -17.918 19.241 34.886 1.00 57.69 77 VAL A CA 1
ATOM 604 C C . VAL A 1 77 ? -17.944 19.541 33.378 1.00 57.69 77 VAL A C 1
ATOM 606 O O . VAL A 1 77 ? -19.031 19.541 32.787 1.00 57.69 77 VAL A O 1
ATOM 609 N N . PRO A 1 78 ? -16.805 19.837 32.727 1.00 53.22 78 PRO A N 1
ATOM 610 C CA . PRO A 1 78 ? -16.753 19.966 31.279 1.00 53.22 78 PRO A CA 1
ATOM 611 C C . PRO A 1 78 ? -17.103 18.627 30.630 1.00 53.22 78 PRO A C 1
ATOM 613 O O . PRO A 1 78 ? -16.578 17.584 31.011 1.00 53.22 78 PRO A O 1
ATOM 616 N N . LEU A 1 79 ? -18.003 18.679 29.653 1.00 51.88 79 LEU A N 1
ATOM 617 C CA . LEU A 1 79 ? -18.391 17.557 28.811 1.00 51.88 79 LEU A CA 1
ATOM 618 C C . LEU A 1 79 ? -17.139 17.005 28.103 1.00 51.88 79 LEU A C 1
ATOM 620 O O . LEU A 1 79 ? -16.549 17.689 27.265 1.00 51.88 79 LEU A O 1
ATOM 624 N N . ASP A 1 80 ? -16.723 15.795 28.477 1.00 48.81 80 ASP A N 1
ATOM 625 C CA . ASP A 1 80 ? -15.666 15.037 27.809 1.00 48.81 80 ASP A CA 1
ATOM 626 C C . ASP A 1 80 ? -16.079 14.758 26.357 1.00 48.81 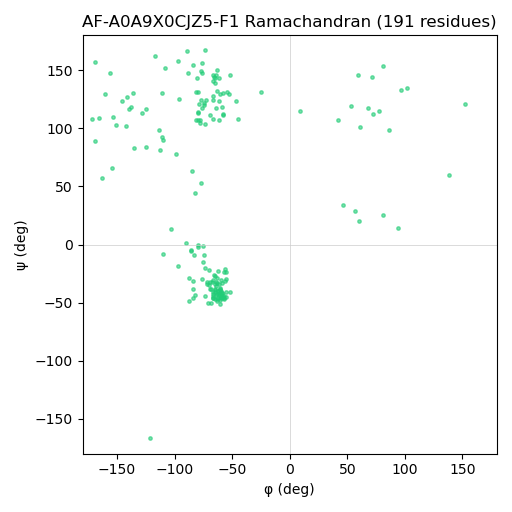80 ASP A C 1
ATOM 628 O O . ASP A 1 80 ? -16.968 13.956 26.075 1.00 48.81 80 ASP A O 1
ATOM 632 N N . ASN A 1 81 ? -15.433 15.472 25.438 1.00 54.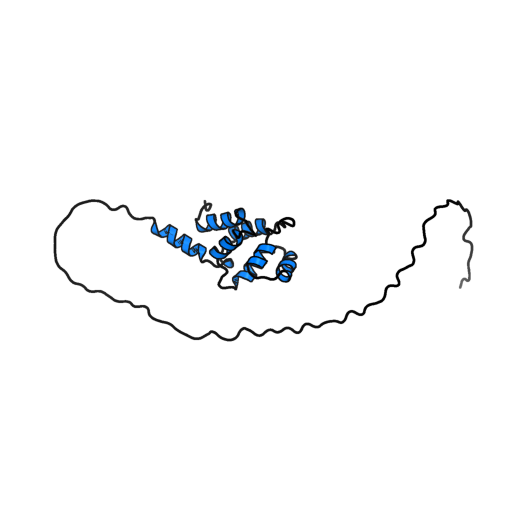31 81 ASN A N 1
ATOM 633 C CA . ASN A 1 81 ? -15.591 15.339 23.992 1.00 54.31 81 ASN A CA 1
ATOM 634 C C . ASN A 1 81 ? -14.412 14.558 23.360 1.00 54.31 81 ASN A C 1
ATOM 636 O O . ASN A 1 81 ? -14.229 14.595 22.143 1.00 54.31 81 ASN A O 1
ATOM 640 N N . GLY A 1 82 ? -13.581 13.883 24.168 1.00 54.09 82 GLY A N 1
ATOM 641 C CA . GLY A 1 82 ? -12.357 13.195 23.737 1.00 54.09 82 GLY A CA 1
ATOM 642 C C . GLY A 1 82 ? -12.563 11.752 23.264 1.00 54.09 82 GLY A C 1
ATOM 643 O O . GLY A 1 82 ? -11.858 11.288 22.370 1.00 54.09 82 GLY A O 1
ATOM 644 N N . SER A 1 83 ? -13.581 11.057 23.779 1.00 60.69 83 SER A N 1
ATOM 645 C CA . SER A 1 83 ? -13.753 9.602 23.597 1.00 60.69 83 SER A CA 1
ATOM 646 C C . SER A 1 83 ? -13.974 9.138 22.141 1.00 60.69 83 SER A C 1
ATOM 648 O O . SER A 1 83 ? -13.590 8.033 21.755 1.00 60.69 83 SER A O 1
ATOM 650 N N . SER A 1 84 ? -14.555 9.983 21.282 1.00 65.25 84 SER A N 1
ATOM 651 C CA . SER A 1 84 ? -14.932 9.588 19.913 1.00 65.25 84 SER A CA 1
ATOM 652 C C . SER A 1 84 ? -13.744 9.500 18.944 1.00 65.25 84 SER A C 1
ATOM 654 O O . SER A 1 84 ? -13.763 8.713 17.991 1.00 65.25 84 SER A O 1
ATOM 656 N N . LYS A 1 85 ? -12.690 10.300 19.154 1.00 65.88 85 LYS A N 1
ATOM 657 C CA . LYS A 1 85 ? -11.550 10.332 18.228 1.00 65.88 85 LYS A CA 1
ATOM 658 C C . LYS A 1 85 ? -10.687 9.081 18.374 1.00 65.88 85 LYS A C 1
ATOM 660 O O . LYS A 1 85 ? -10.380 8.463 17.357 1.00 65.88 85 LYS A O 1
ATOM 665 N N . ASP A 1 86 ? -10.405 8.684 19.610 1.00 68.81 86 ASP A N 1
ATOM 666 C CA . ASP A 1 86 ? -9.535 7.548 19.926 1.00 68.81 86 ASP A CA 1
ATOM 667 C C . ASP A 1 86 ? -10.179 6.200 19.568 1.00 68.81 86 ASP A C 1
ATOM 669 O O . ASP A 1 86 ? -9.509 5.296 19.070 1.00 68.81 86 ASP A O 1
ATOM 673 N N . GLN A 1 87 ? -11.504 6.071 19.713 1.00 70.19 87 GLN A N 1
ATOM 674 C CA . GLN A 1 87 ? -12.215 4.877 19.239 1.00 70.19 87 GLN A CA 1
ATOM 675 C C . GLN A 1 87 ? -12.129 4.728 17.715 1.00 70.19 87 GLN A C 1
ATOM 677 O O . GLN A 1 87 ? -11.883 3.634 17.205 1.00 70.19 87 GLN A O 1
ATOM 682 N N . LEU A 1 88 ? -12.299 5.819 16.962 1.00 74.12 88 LEU A N 1
ATOM 683 C CA . LEU A 1 88 ? -12.270 5.771 15.499 1.00 74.12 88 LEU A CA 1
ATOM 684 C C . LEU A 1 88 ? -10.860 5.540 14.932 1.00 74.12 88 LEU A C 1
ATOM 686 O O . LEU A 1 88 ? -10.737 4.874 13.903 1.00 74.12 88 LEU A O 1
ATOM 690 N N . THR A 1 89 ? -9.805 6.059 15.568 1.00 73.25 89 THR A N 1
ATOM 691 C CA . THR A 1 89 ? -8.415 5.784 15.153 1.00 73.25 89 THR A CA 1
ATOM 692 C C . THR A 1 89 ? -8.064 4.316 15.377 1.00 73.25 89 THR A C 1
ATOM 694 O O . THR A 1 89 ? -7.578 3.658 14.456 1.00 73.25 89 THR A O 1
ATOM 697 N N . HIS A 1 90 ? -8.405 3.767 16.547 1.00 76.69 90 HIS A N 1
ATOM 698 C CA . HIS A 1 90 ? -8.222 2.347 16.853 1.00 76.69 90 HIS A CA 1
ATOM 699 C C . HIS A 1 90 ? -9.025 1.448 15.897 1.00 76.69 90 HIS A C 1
ATOM 701 O O . HIS A 1 90 ? -8.578 0.375 15.487 1.00 76.69 90 HIS A O 1
ATOM 707 N N . THR A 1 91 ? -10.194 1.923 15.465 1.00 86.75 91 THR A N 1
ATOM 708 C CA . THR A 1 91 ? -11.017 1.241 14.462 1.00 86.75 91 THR A CA 1
ATOM 709 C C . THR A 1 91 ? -10.328 1.212 13.092 1.00 86.75 91 THR A C 1
ATOM 711 O O . THR A 1 91 ? -10.237 0.152 12.487 1.00 86.75 91 THR A O 1
ATOM 714 N N . ARG A 1 92 ? -9.758 2.324 12.605 1.00 93.12 92 ARG A N 1
ATOM 715 C CA . ARG A 1 92 ? -9.096 2.355 11.282 1.00 93.12 92 ARG A CA 1
ATOM 716 C C . ARG A 1 92 ? -7.794 1.565 11.215 1.00 93.12 92 ARG A C 1
ATOM 718 O O . ARG A 1 92 ? -7.480 1.022 10.163 1.00 93.12 92 ARG A O 1
ATOM 725 N N . LEU A 1 93 ? -7.044 1.486 12.311 1.00 95.88 93 LEU A N 1
ATOM 726 C CA . LEU A 1 93 ? -5.814 0.687 12.370 1.00 95.88 93 LEU A CA 1
ATOM 727 C C . LEU A 1 93 ? -6.080 -0.811 12.172 1.00 95.88 93 LEU A C 1
ATOM 729 O O . LEU A 1 93 ? -5.266 -1.506 11.564 1.00 95.88 93 LEU A O 1
ATOM 733 N N . SER A 1 94 ? -7.232 -1.285 12.647 1.00 96.00 94 SER A N 1
ATOM 734 C CA . SER A 1 94 ? -7.663 -2.680 12.514 1.00 96.00 94 SER A CA 1
ATOM 735 C C . SER A 1 94 ? -8.386 -2.984 11.200 1.00 96.00 94 SER A C 1
ATOM 737 O O . SER A 1 94 ? -8.684 -4.148 10.937 1.00 96.00 94 SER A O 1
ATOM 739 N N . PHE A 1 95 ? -8.639 -1.981 10.350 1.00 95.50 95 PHE A N 1
ATOM 740 C CA . PHE A 1 95 ? -9.229 -2.219 9.034 1.00 95.50 95 PHE A CA 1
ATOM 741 C C . PHE A 1 95 ? -8.320 -3.094 8.187 1.00 95.50 95 PHE A C 1
ATOM 743 O O . PHE A 1 95 ? -7.093 -2.956 8.216 1.00 95.50 95 PHE A O 1
ATOM 750 N N . ASN A 1 96 ? -8.942 -3.966 7.400 1.00 97.56 96 ASN A N 1
ATOM 751 C CA . ASN A 1 96 ? -8.228 -4.678 6.361 1.00 97.56 96 ASN A CA 1
ATOM 752 C C . ASN A 1 96 ? -7.784 -3.678 5.283 1.00 97.56 96 ASN A C 1
ATOM 754 O O . ASN A 1 96 ? -8.491 -2.713 4.982 1.00 97.56 96 ASN A O 1
ATOM 758 N N . VAL A 1 97 ? -6.621 -3.908 4.678 1.00 96.75 97 VAL A N 1
ATOM 759 C CA . VAL A 1 97 ? -6.077 -3.033 3.628 1.00 96.75 97 VAL A CA 1
ATOM 760 C C . VAL A 1 97 ? -7.022 -2.825 2.443 1.00 96.75 97 VAL A C 1
ATOM 762 O O . VAL A 1 97 ? -7.008 -1.753 1.842 1.00 96.75 97 VAL A O 1
ATOM 765 N N . LYS A 1 98 ? -7.877 -3.802 2.123 1.00 94.44 98 LYS A N 1
ATOM 766 C CA . LYS A 1 98 ? -8.854 -3.675 1.030 1.00 94.44 98 LYS A CA 1
ATOM 767 C C . LYS A 1 98 ? -9.988 -2.691 1.340 1.00 94.44 98 LYS A C 1
ATOM 769 O O . LYS A 1 98 ? -10.617 -2.186 0.417 1.00 94.44 98 LYS A O 1
ATOM 774 N N . ASP A 1 99 ? -10.238 -2.421 2.622 1.00 94.50 99 ASP A N 1
ATOM 775 C CA . ASP A 1 99 ? -11.325 -1.554 3.090 1.00 94.50 99 ASP A CA 1
ATOM 776 C C . ASP A 1 99 ? -10.878 -0.082 3.206 1.00 94.50 99 ASP A C 1
ATOM 778 O O . ASP A 1 99 ? -11.648 0.795 3.609 1.00 94.50 99 ASP A O 1
ATOM 782 N N . MET A 1 100 ? -9.621 0.215 2.855 1.00 94.25 100 MET A N 1
ATOM 783 C CA . MET A 1 100 ? -9.131 1.586 2.748 1.00 94.25 100 MET A CA 1
ATOM 784 C C . MET A 1 100 ? -9.870 2.353 1.650 1.00 94.25 100 MET A C 1
ATOM 786 O O . MET A 1 100 ? -10.292 1.803 0.632 1.00 94.25 100 MET A O 1
ATOM 790 N N . SER A 1 101 ? -9.999 3.670 1.828 1.00 93.75 101 SER A N 1
ATOM 791 C CA . SER A 1 101 ? -10.616 4.495 0.793 1.00 93.75 101 SER A CA 1
ATOM 792 C C . SER A 1 101 ? -9.760 4.512 -0.474 1.00 93.75 101 SER A C 1
ATOM 794 O O . SER A 1 101 ? -8.531 4.592 -0.422 1.00 93.75 101 SER A O 1
ATOM 796 N N . TYR A 1 102 ? -10.427 4.532 -1.630 1.00 94.44 102 TYR A N 1
ATOM 797 C CA . TYR A 1 102 ? -9.763 4.541 -2.934 1.00 94.44 102 TYR A CA 1
ATOM 798 C C . TYR A 1 102 ? -8.695 5.639 -3.064 1.00 94.44 102 TYR A C 1
ATOM 800 O O . TYR A 1 102 ? -7.615 5.397 -3.596 1.00 94.44 102 TYR A O 1
ATOM 808 N N . ALA A 1 103 ? -8.966 6.842 -2.544 1.00 95.06 103 ALA A N 1
ATOM 809 C CA . ALA A 1 103 ? -8.024 7.960 -2.598 1.00 95.06 103 ALA A CA 1
ATOM 810 C C . ALA A 1 103 ? -6.698 7.655 -1.874 1.00 95.06 103 ALA A C 1
ATOM 812 O O . ALA A 1 103 ? -5.627 8.012 -2.366 1.00 95.06 103 ALA A O 1
ATOM 813 N N . VAL A 1 104 ? -6.763 6.966 -0.733 1.00 96.19 104 VAL A N 1
ATOM 814 C CA . VAL A 1 104 ? -5.585 6.570 0.049 1.00 96.19 104 VAL A CA 1
ATOM 815 C C . VAL A 1 104 ? -4.824 5.471 -0.674 1.00 96.19 104 VAL A C 1
ATOM 817 O O . VAL A 1 104 ? -3.628 5.626 -0.922 1.00 96.19 104 VAL A O 1
ATOM 820 N N . THR A 1 105 ? -5.526 4.416 -1.099 1.00 96.88 105 THR A N 1
ATOM 821 C CA . THR A 1 105 ? -4.937 3.310 -1.865 1.00 96.88 105 THR A CA 1
ATOM 822 C C . THR A 1 105 ? -4.231 3.826 -3.116 1.00 96.88 105 THR A C 1
ATOM 824 O O . THR A 1 105 ? -3.077 3.483 -3.366 1.00 96.88 105 THR A O 1
ATOM 827 N N . ARG A 1 106 ? -4.860 4.744 -3.860 1.00 97.06 106 ARG A N 1
ATOM 828 C CA . ARG A 1 106 ? -4.273 5.365 -5.053 1.00 97.06 106 ARG A CA 1
ATOM 829 C C . ARG A 1 106 ? -2.972 6.108 -4.744 1.00 97.06 106 ARG A C 1
ATOM 831 O O . ARG A 1 106 ? -2.007 5.962 -5.491 1.00 97.06 106 ARG A O 1
ATOM 838 N N . ASN A 1 107 ? -2.923 6.893 -3.668 1.00 96.94 107 ASN A N 1
ATOM 839 C CA . ASN A 1 107 ? -1.717 7.639 -3.291 1.00 96.94 107 ASN A CA 1
ATOM 840 C C . ASN A 1 107 ? -0.558 6.715 -2.901 1.00 96.94 107 ASN A C 1
ATOM 842 O O . ASN A 1 107 ? 0.587 6.969 -3.277 1.00 96.94 107 ASN A O 1
ATOM 846 N N . ILE A 1 108 ? -0.858 5.629 -2.190 1.00 97.62 108 ILE A N 1
ATOM 847 C CA . ILE A 1 108 ? 0.120 4.597 -1.834 1.00 97.62 108 ILE A CA 1
ATOM 848 C C . ILE A 1 108 ? 0.661 3.929 -3.101 1.00 97.62 108 ILE A C 1
ATOM 850 O O . ILE A 1 108 ? 1.876 3.868 -3.290 1.00 97.62 108 ILE A O 1
ATOM 854 N N . CYS A 1 109 ? -0.229 3.519 -4.010 1.00 98.00 109 CYS A N 1
ATOM 855 C CA . CYS A 1 109 ? 0.149 2.897 -5.279 1.00 98.00 109 CYS A CA 1
ATOM 856 C C . CYS A 1 109 ? 1.065 3.801 -6.106 1.00 98.00 109 CYS A C 1
ATOM 858 O O . CYS A 1 109 ? 2.108 3.357 -6.575 1.00 98.00 109 CYS A O 1
ATOM 860 N N . LEU A 1 110 ? 0.732 5.089 -6.239 1.00 97.38 110 LEU A N 1
ATOM 861 C CA . LEU A 1 110 ? 1.565 6.042 -6.981 1.00 97.38 110 LEU A CA 1
ATOM 862 C C . LEU A 1 110 ? 2.986 6.155 -6.422 1.00 97.38 110 LEU A C 1
ATOM 864 O O . LEU A 1 110 ? 3.920 6.378 -7.184 1.00 97.38 110 LEU A O 1
ATOM 868 N N . LYS A 1 111 ? 3.158 6.007 -5.108 1.00 97.44 111 LYS A N 1
ATOM 869 C CA . LYS A 1 111 ? 4.460 6.118 -4.446 1.00 97.44 111 LYS A CA 1
ATOM 870 C C . LYS A 1 111 ? 5.288 4.837 -4.461 1.00 97.44 111 LYS A C 1
ATOM 872 O O . LYS A 1 111 ? 6.514 4.933 -4.430 1.00 97.44 111 LYS A O 1
ATOM 877 N N . LEU A 1 112 ? 4.647 3.672 -4.439 1.00 97.69 112 LEU A N 1
ATOM 878 C CA . LEU 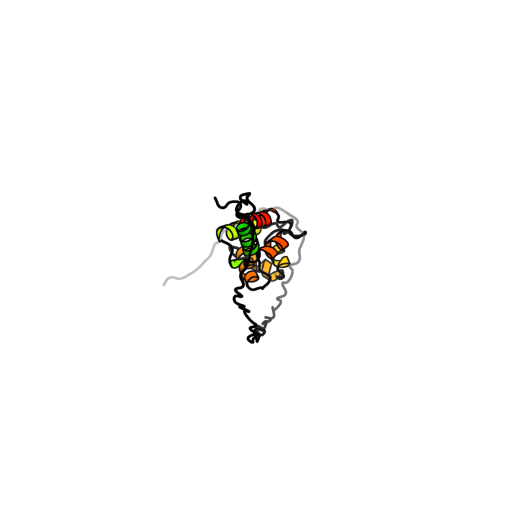A 1 112 ? 5.319 2.369 -4.381 1.00 97.69 112 LEU A CA 1
ATOM 879 C C . LEU A 1 112 ? 5.481 1.709 -5.753 1.00 97.69 112 LEU A C 1
ATOM 881 O O . LEU A 1 112 ? 6.337 0.845 -5.903 1.00 97.69 112 LEU A O 1
ATOM 885 N N . ASN A 1 113 ? 4.720 2.136 -6.765 1.00 97.25 113 ASN A N 1
ATOM 886 C CA . ASN A 1 113 ? 4.910 1.683 -8.146 1.00 97.25 113 ASN A CA 1
ATOM 887 C C . ASN A 1 113 ? 6.133 2.322 -8.819 1.00 97.25 113 ASN A C 1
ATOM 889 O O . ASN A 1 113 ? 6.557 1.854 -9.875 1.00 97.25 113 ASN A O 1
ATOM 893 N N . VAL A 1 114 ? 6.686 3.397 -8.246 1.00 94.94 114 VAL A N 1
ATOM 894 C CA . VAL A 1 114 ? 7.949 3.969 -8.719 1.00 94.94 114 VAL A CA 1
ATOM 895 C C . VAL A 1 114 ? 9.061 2.987 -8.383 1.00 94.94 114 VAL A C 1
ATOM 897 O O . VAL A 1 114 ? 9.373 2.778 -7.215 1.00 94.94 114 VAL A O 1
ATOM 900 N N . ILE A 1 115 ? 9.629 2.395 -9.429 1.00 94.25 115 ILE A N 1
ATOM 901 C CA . ILE A 1 115 ? 10.722 1.435 -9.330 1.00 94.25 115 ILE A CA 1
ATOM 902 C C . ILE A 1 115 ? 11.972 2.141 -8.805 1.00 94.25 115 ILE A C 1
ATOM 904 O O . ILE A 1 115 ? 12.440 3.111 -9.402 1.00 94.25 115 ILE A O 1
ATOM 908 N N . ASP A 1 116 ? 12.523 1.620 -7.715 1.00 91.62 116 ASP A N 1
ATOM 909 C CA . ASP A 1 116 ? 13.817 2.017 -7.170 1.00 91.62 116 ASP A CA 1
ATOM 910 C C . ASP A 1 116 ? 14.802 0.864 -7.374 1.00 91.62 116 ASP A C 1
ATOM 912 O O . ASP A 1 116 ? 14.914 -0.034 -6.546 1.00 91.62 116 ASP A O 1
ATOM 916 N N . ASP A 1 117 ? 15.505 0.851 -8.504 1.00 91.25 117 ASP A N 1
ATOM 917 C CA . ASP A 1 117 ? 16.476 -0.211 -8.797 1.00 91.25 117 ASP A CA 1
ATOM 918 C C . ASP A 1 117 ? 17.780 -0.084 -7.989 1.00 91.25 117 ASP A C 1
ATOM 920 O O . ASP A 1 117 ? 18.586 -1.012 -8.000 1.00 91.25 117 ASP A O 1
ATOM 924 N N . MET A 1 118 ? 17.996 1.026 -7.271 1.00 92.00 118 MET A N 1
ATOM 925 C CA . MET A 1 118 ? 19.190 1.209 -6.439 1.00 92.00 118 MET A CA 1
ATOM 926 C C . MET A 1 118 ? 19.000 0.647 -5.032 1.00 92.00 118 MET A C 1
ATOM 928 O O . MET A 1 118 ? 19.875 -0.056 -4.534 1.00 92.00 118 MET A O 1
ATOM 932 N N . LEU A 1 119 ? 17.885 0.980 -4.377 1.00 91.19 119 LEU A N 1
ATOM 933 C CA . LEU A 1 119 ? 17.626 0.584 -2.988 1.00 91.19 119 LEU A CA 1
ATOM 934 C C . LEU A 1 119 ? 16.513 -0.452 -2.853 1.00 91.19 119 LEU A C 1
ATOM 936 O O . LEU A 1 119 ? 16.300 -0.959 -1.756 1.00 91.19 119 LEU A O 1
ATOM 940 N N . TYR A 1 120 ? 15.796 -0.756 -3.937 1.00 93.50 120 TYR A N 1
ATOM 941 C CA . TYR A 1 120 ? 14.695 -1.719 -3.956 1.00 93.50 120 TYR A CA 1
ATOM 942 C C . TYR A 1 120 ? 13.535 -1.344 -3.013 1.00 93.50 120 TYR A C 1
ATOM 944 O O . TYR A 1 120 ? 12.708 -2.180 -2.669 1.00 93.50 120 TYR A O 1
ATOM 952 N N . LYS A 1 121 ? 13.425 -0.068 -2.606 1.00 95.81 121 LYS A N 1
AT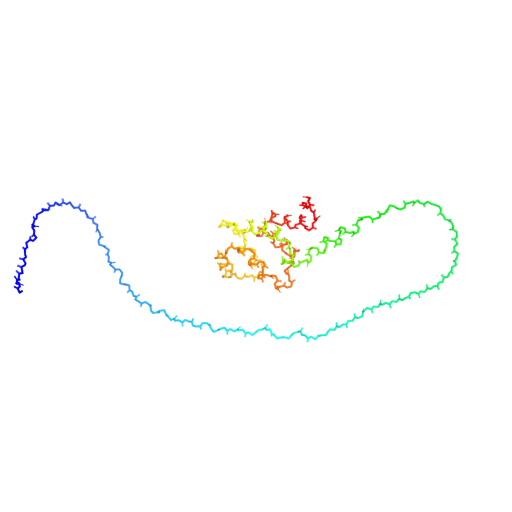OM 953 C CA . LYS A 1 121 ? 12.429 0.444 -1.640 1.00 95.81 121 LYS A CA 1
ATOM 954 C C . LYS A 1 121 ? 11.060 0.730 -2.276 1.00 95.81 121 LYS A C 1
ATOM 956 O O . LYS A 1 121 ? 10.433 1.770 -2.040 1.00 95.81 121 LYS A O 1
ATOM 961 N N . ASP A 1 122 ? 10.603 -0.200 -3.101 1.00 96.25 122 ASP A N 1
ATOM 962 C CA . ASP A 1 122 ? 9.340 -0.151 -3.834 1.00 96.25 122 ASP A CA 1
ATOM 963 C C . ASP A 1 122 ? 8.438 -1.344 -3.477 1.00 96.25 122 ASP A C 1
ATOM 965 O O . ASP A 1 122 ? 8.644 -2.024 -2.466 1.00 96.25 122 ASP A O 1
ATOM 969 N N . PHE A 1 123 ? 7.386 -1.577 -4.266 1.00 97.38 123 PHE A N 1
ATOM 970 C CA . PHE A 1 123 ? 6.428 -2.653 -4.006 1.00 97.38 123 PHE A CA 1
ATOM 971 C C . PHE A 1 123 ? 7.075 -4.047 -3.933 1.00 97.38 123 PHE A C 1
ATOM 973 O O . PHE A 1 123 ? 6.504 -4.936 -3.306 1.00 97.38 123 PHE A O 1
ATOM 980 N N . ARG A 1 124 ? 8.244 -4.260 -4.554 1.00 97.00 124 ARG A N 1
ATOM 981 C CA . ARG A 1 124 ? 8.902 -5.571 -4.577 1.00 97.00 124 ARG A CA 1
ATOM 982 C C . ARG A 1 124 ? 9.403 -5.954 -3.186 1.00 97.00 124 ARG A C 1
ATOM 984 O O . ARG A 1 124 ? 9.031 -7.009 -2.684 1.00 97.00 124 ARG A O 1
ATOM 991 N N . MET A 1 125 ? 10.138 -5.057 -2.524 1.00 96.69 125 MET A N 1
ATOM 992 C CA . MET A 1 125 ? 10.554 -5.240 -1.126 1.00 96.69 125 MET A CA 1
ATOM 993 C C . MET A 1 125 ? 9.351 -5.327 -0.190 1.00 96.69 125 MET A C 1
ATOM 995 O O . MET A 1 125 ? 9.328 -6.160 0.711 1.00 96.69 125 MET A O 1
ATOM 999 N N . LEU A 1 126 ? 8.317 -4.506 -0.409 1.00 97.75 126 LEU A N 1
ATOM 1000 C CA . LEU A 1 126 ? 7.097 -4.611 0.390 1.00 97.75 126 LEU A CA 1
ATOM 1001 C C . LEU A 1 126 ? 6.464 -6.008 0.276 1.00 97.75 126 LEU A C 1
ATOM 1003 O O . LEU A 1 126 ? 6.041 -6.566 1.285 1.00 97.75 126 LEU A O 1
ATOM 1007 N N . GLY A 1 127 ? 6.430 -6.586 -0.926 1.00 97.56 127 GLY A N 1
ATOM 1008 C CA . GLY A 1 127 ? 5.913 -7.934 -1.146 1.00 97.56 127 GLY A CA 1
ATOM 1009 C C . GLY A 1 127 ? 6.726 -9.003 -0.422 1.00 97.56 127 GLY A C 1
ATOM 1010 O O . GLY A 1 127 ? 6.145 -9.862 0.240 1.00 97.56 127 GLY A O 1
ATOM 1011 N N . GLU A 1 128 ? 8.054 -8.900 -0.448 1.00 96.69 128 GLU A N 1
ATOM 1012 C CA .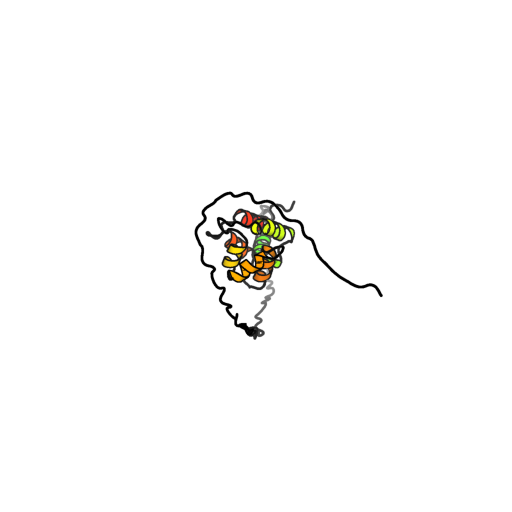 GLU A 1 128 ? 8.933 -9.792 0.319 1.00 96.69 128 GLU A CA 1
ATOM 1013 C C . GLU A 1 128 ? 8.656 -9.684 1.828 1.00 96.69 128 GLU A C 1
ATOM 1015 O O . GLU A 1 128 ? 8.498 -10.695 2.514 1.00 96.69 128 GLU A O 1
ATOM 1020 N N . LYS A 1 129 ? 8.459 -8.464 2.344 1.00 96.75 129 LYS A N 1
ATOM 1021 C CA . LYS A 1 129 ? 8.084 -8.219 3.749 1.00 96.75 129 LYS A CA 1
ATOM 1022 C C . LYS A 1 129 ? 6.691 -8.739 4.120 1.00 96.75 129 LYS A C 1
ATOM 1024 O O . LYS A 1 129 ? 6.456 -9.088 5.274 1.00 96.75 129 LYS A O 1
ATOM 1029 N N . MET A 1 130 ? 5.778 -8.839 3.155 1.00 97.19 130 MET A N 1
ATOM 1030 C CA . MET A 1 130 ? 4.465 -9.486 3.302 1.00 97.19 130 MET A CA 1
ATOM 1031 C C . MET A 1 130 ? 4.531 -11.023 3.196 1.00 97.19 130 MET A C 1
ATOM 1033 O O . MET A 1 130 ? 3.498 -11.700 3.305 1.00 97.19 130 MET A O 1
ATOM 1037 N N . GLY A 1 131 ? 5.726 -11.583 2.983 1.00 96.44 131 GLY A N 1
ATOM 1038 C CA . GLY A 1 131 ? 5.975 -13.016 2.864 1.00 96.44 131 GLY A CA 1
ATOM 1039 C C . GLY A 1 131 ? 5.653 -13.590 1.486 1.00 96.44 131 GLY A C 1
ATOM 1040 O O . GLY A 1 131 ? 5.306 -14.767 1.399 1.00 96.44 131 GLY A O 1
ATOM 1041 N N . PHE A 1 132 ? 5.692 -12.777 0.429 1.00 97.38 132 PHE A N 1
ATOM 1042 C CA . PHE A 1 132 ? 5.656 -13.269 -0.949 1.00 97.38 132 PHE A CA 1
ATOM 1043 C C . PHE A 1 132 ? 7.069 -13.566 -1.447 1.00 97.38 132 PHE A C 1
ATOM 1045 O O . PHE A 1 132 ? 8.029 -12.904 -1.056 1.00 97.38 132 PHE A O 1
ATOM 1052 N N . ASP A 1 133 ? 7.191 -14.566 -2.314 1.00 95.31 133 ASP A N 1
ATOM 1053 C CA . ASP A 1 133 ? 8.461 -14.882 -2.954 1.00 95.31 133 ASP A CA 1
ATOM 1054 C C . ASP A 1 133 ? 8.832 -13.853 -4.041 1.00 95.31 133 ASP A C 1
ATOM 1056 O O . ASP A 1 133 ? 8.034 -13.007 -4.465 1.00 95.31 133 ASP A O 1
ATOM 1060 N N . ASN A 1 134 ? 10.086 -13.922 -4.488 1.00 92.38 134 ASN A N 1
ATOM 1061 C CA . ASN A 1 134 ? 10.602 -13.016 -5.509 1.00 92.38 134 ASN A CA 1
ATOM 1062 C C . ASN A 1 134 ? 9.934 -13.235 -6.879 1.00 92.38 134 ASN A C 1
ATOM 1064 O O . ASN A 1 134 ? 9.769 -12.288 -7.645 1.00 92.38 134 ASN A O 1
ATOM 1068 N N . ASP A 1 135 ? 9.506 -14.459 -7.195 1.00 94.69 135 ASP A N 1
ATOM 1069 C CA . ASP A 1 135 ? 8.865 -14.759 -8.477 1.00 94.69 135 ASP A CA 1
ATOM 1070 C C . ASP A 1 135 ? 7.482 -14.099 -8.584 1.00 94.69 135 ASP A C 1
ATOM 1072 O O . ASP A 1 135 ? 7.136 -13.539 -9.631 1.00 94.69 135 ASP A O 1
ATOM 1076 N N . VAL A 1 136 ? 6.723 -14.071 -7.487 1.00 95.31 136 VAL A N 1
ATOM 1077 C CA . VAL A 1 136 ? 5.460 -13.343 -7.352 1.00 95.31 136 VAL A CA 1
ATOM 1078 C C . VAL A 1 136 ? 5.695 -11.851 -7.557 1.00 95.31 136 VAL A C 1
ATOM 1080 O O . VAL A 1 136 ? 5.034 -11.237 -8.399 1.00 95.31 136 VAL A O 1
ATOM 1083 N N . THR A 1 137 ? 6.661 -11.248 -6.856 1.00 94.12 137 THR A N 1
ATOM 1084 C CA . THR A 1 137 ? 6.926 -9.803 -6.989 1.00 94.12 137 THR A CA 1
ATOM 1085 C C . THR A 1 137 ? 7.476 -9.436 -8.370 1.00 94.12 137 THR A C 1
ATOM 1087 O O . THR A 1 137 ? 7.134 -8.386 -8.924 1.00 94.12 137 THR A O 1
ATOM 1090 N N . ARG A 1 138 ? 8.239 -10.332 -9.003 1.00 92.69 138 ARG A N 1
ATOM 1091 C CA . ARG A 1 138 ? 8.690 -10.194 -10.390 1.00 92.69 138 ARG A CA 1
ATOM 1092 C C . ARG A 1 138 ? 7.535 -10.275 -11.386 1.00 92.69 138 ARG 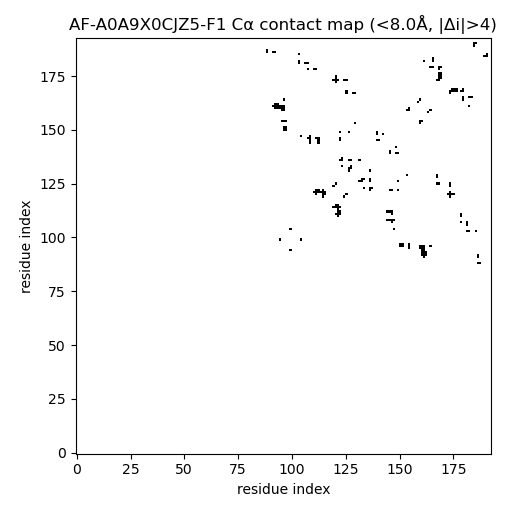A C 1
ATOM 1094 O O . ARG A 1 138 ? 7.515 -9.492 -12.337 1.00 92.69 138 ARG A O 1
ATOM 1101 N N . ASN A 1 139 ? 6.574 -11.178 -11.185 1.00 95.00 139 ASN A N 1
ATOM 1102 C CA . ASN A 1 139 ? 5.383 -11.270 -12.030 1.00 95.00 139 ASN A CA 1
ATOM 1103 C C . ASN A 1 139 ? 4.514 -10.011 -11.913 1.00 95.00 139 ASN A C 1
ATOM 1105 O O . ASN A 1 139 ? 4.062 -9.470 -12.925 1.00 95.00 139 ASN A O 1
ATOM 1109 N N . LEU A 1 140 ? 4.362 -9.487 -10.693 1.00 95.62 140 LEU A N 1
ATOM 1110 C CA . LEU A 1 140 ? 3.612 -8.262 -10.424 1.00 95.62 140 LEU A CA 1
ATOM 1111 C C . LEU A 1 140 ? 4.129 -7.062 -11.226 1.00 95.62 140 LEU A C 1
ATOM 1113 O O . LEU A 1 140 ? 3.325 -6.240 -11.656 1.00 95.62 140 LEU A O 1
ATOM 1117 N N . LYS A 1 141 ? 5.432 -6.993 -11.539 1.00 92.19 141 LYS A N 1
ATOM 1118 C CA . LYS A 1 141 ? 6.016 -5.931 -12.384 1.00 92.19 141 LYS A CA 1
ATOM 1119 C C . LYS A 1 141 ? 5.348 -5.795 -13.761 1.00 92.19 141 LYS A C 1
ATOM 1121 O O . LYS A 1 141 ? 5.429 -4.735 -14.372 1.00 92.19 141 LYS A O 1
ATOM 1126 N N . GLN A 1 142 ? 4.701 -6.847 -14.261 1.00 92.62 142 GLN A N 1
ATOM 1127 C CA . GLN A 1 142 ? 3.992 -6.836 -15.546 1.00 92.62 142 GLN A CA 1
ATOM 1128 C C . GLN A 1 142 ? 2.572 -6.255 -15.452 1.00 92.62 142 GLN A C 1
ATOM 1130 O O . GLN A 1 142 ? 1.916 -6.065 -16.474 1.00 92.62 142 GLN A O 1
ATOM 1135 N N . LYS A 1 143 ? 2.066 -6.008 -14.240 1.00 95.12 143 LYS A N 1
ATOM 1136 C CA . LYS A 1 143 ? 0.716 -5.492 -13.999 1.00 95.12 143 LYS A CA 1
ATOM 1137 C C . LYS A 1 143 ? 0.684 -3.971 -14.126 1.00 95.12 143 LYS A C 1
ATOM 1139 O O . LYS A 1 143 ? 1.668 -3.287 -13.863 1.00 95.12 143 LYS A O 1
ATOM 1144 N N . ASN A 1 144 ? -0.491 -3.433 -14.454 1.00 93.50 144 ASN A N 1
ATOM 1145 C CA . ASN A 1 144 ? -0.697 -1.983 -14.554 1.00 93.50 144 ASN A CA 1
ATOM 1146 C C . ASN A 1 144 ? -0.516 -1.270 -13.205 1.00 93.50 144 ASN A C 1
ATOM 1148 O O . ASN A 1 144 ? -0.043 -0.137 -13.161 1.00 93.50 144 ASN A O 1
ATOM 1152 N N . ASN A 1 145 ? -0.922 -1.919 -12.111 1.00 96.44 145 ASN A N 1
ATOM 1153 C CA . ASN A 1 145 ? -0.781 -1.397 -10.758 1.00 96.44 145 ASN A CA 1
ATOM 1154 C C . ASN A 1 145 ? -0.268 -2.505 -9.823 1.00 96.44 145 ASN A C 1
ATOM 1156 O O . ASN A 1 145 ? -1.072 -3.173 -9.172 1.00 96.44 145 ASN A O 1
ATOM 1160 N N . PRO A 1 146 ? 1.055 -2.734 -9.782 1.00 97.50 146 PRO A N 1
ATOM 1161 C CA . PRO A 1 146 ? 1.632 -3.827 -9.007 1.00 97.50 146 PRO A CA 1
ATOM 1162 C C . PRO A 1 146 ? 1.342 -3.719 -7.509 1.00 97.50 146 PRO A C 1
ATOM 1164 O O . PRO A 1 146 ? 1.080 -4.735 -6.875 1.00 97.50 146 PRO A O 1
ATOM 1167 N N . THR A 1 147 ? 1.353 -2.507 -6.941 1.00 97.88 147 THR A N 1
ATOM 1168 C CA . THR A 1 147 ? 1.065 -2.312 -5.511 1.00 97.88 147 THR A CA 1
ATOM 1169 C C . THR A 1 147 ? -0.382 -2.654 -5.167 1.00 97.88 147 THR A C 1
ATOM 1171 O O . THR A 1 147 ? -0.620 -3.282 -4.143 1.00 97.88 147 THR A O 1
ATOM 1174 N N . ASP A 1 148 ? -1.351 -2.255 -5.994 1.00 97.69 148 ASP A N 1
ATOM 1175 C CA . ASP A 1 148 ? -2.762 -2.571 -5.733 1.00 97.69 148 ASP A CA 1
ATOM 1176 C C . ASP A 1 148 ? -3.004 -4.080 -5.797 1.00 97.69 148 ASP A C 1
ATOM 1178 O O . ASP A 1 148 ? -3.554 -4.651 -4.862 1.00 97.69 148 ASP A O 1
ATOM 1182 N N . GLU A 1 149 ? -2.488 -4.744 -6.834 1.00 97.94 149 GLU A N 1
ATOM 1183 C CA . GLU A 1 149 ? -2.568 -6.203 -6.962 1.00 97.94 149 GLU A CA 1
ATOM 1184 C C . GLU A 1 149 ? -1.910 -6.907 -5.762 1.00 97.94 149 GLU A C 1
ATOM 1186 O O . GLU A 1 149 ? -2.494 -7.816 -5.177 1.00 97.94 149 GLU A O 1
ATOM 1191 N N . LEU A 1 150 ? -0.735 -6.436 -5.328 1.00 98.12 150 LEU A N 1
ATOM 1192 C CA . LEU A 1 150 ? -0.053 -6.943 -4.138 1.00 98.12 150 LEU A CA 1
ATOM 1193 C C . LEU A 1 150 ? -0.913 -6.799 -2.873 1.00 98.12 150 LEU A C 1
ATOM 1195 O O . LEU A 1 150 ? -1.027 -7.745 -2.094 1.00 98.12 150 LEU A O 1
ATOM 1199 N N . LEU A 1 151 ? -1.531 -5.633 -2.664 1.00 98.00 151 LEU A N 1
ATOM 1200 C CA . LEU A 1 151 ? -2.404 -5.390 -1.514 1.00 98.00 151 LEU A CA 1
ATOM 1201 C C . LEU A 1 151 ? -3.659 -6.269 -1.564 1.00 98.00 151 LEU A C 1
ATOM 1203 O O . LEU A 1 151 ? -4.066 -6.789 -0.526 1.00 98.00 151 LEU A O 1
ATOM 1207 N N . GLN A 1 152 ? -4.240 -6.491 -2.747 1.00 97.06 152 GLN A N 1
ATOM 1208 C CA . GLN A 1 152 ? -5.365 -7.412 -2.930 1.00 97.06 152 GLN A CA 1
ATOM 1209 C C . GLN A 1 152 ? -4.965 -8.850 -2.593 1.00 97.06 152 GLN A C 1
ATOM 1211 O O . GLN A 1 152 ? -5.655 -9.512 -1.815 1.00 97.06 152 GLN A O 1
ATOM 1216 N N . MET A 1 153 ? -3.820 -9.314 -3.101 1.00 97.56 153 MET A N 1
ATOM 1217 C CA . MET A 1 153 ? -3.271 -10.631 -2.773 1.00 97.56 153 MET A CA 1
ATOM 1218 C C . MET A 1 153 ? -3.002 -10.778 -1.276 1.00 97.56 153 MET A C 1
ATOM 1220 O O . MET A 1 153 ? -3.268 -11.831 -0.703 1.00 97.56 153 MET A O 1
ATOM 1224 N N . TRP A 1 154 ? -2.487 -9.735 -0.623 1.00 98.31 154 TRP A N 1
ATOM 1225 C CA . TRP A 1 154 ? -2.221 -9.761 0.812 1.00 98.31 154 TRP A CA 1
ATOM 1226 C C . TRP A 1 154 ? -3.504 -9.729 1.647 1.00 98.31 154 TRP A C 1
ATOM 1228 O O . TRP A 1 154 ? -3.554 -10.379 2.685 1.00 98.31 154 TRP A O 1
ATOM 1238 N N . SER A 1 155 ? -4.562 -9.059 1.175 1.00 97.75 155 SER A N 1
ATOM 1239 C CA . SER A 1 155 ? -5.819 -8.820 1.909 1.00 97.75 155 SER A CA 1
ATOM 1240 C C . SER A 1 155 ? -6.539 -10.074 2.419 1.00 97.75 155 SER A C 1
ATOM 1242 O O . SER A 1 155 ? -7.349 -9.983 3.343 1.00 97.75 155 SER A O 1
ATOM 1244 N N . VAL A 1 156 ? -6.251 -11.240 1.833 1.00 97.06 156 VAL A N 1
ATOM 1245 C CA . VAL A 1 156 ? -6.809 -12.534 2.252 1.00 97.06 156 VAL A CA 1
ATOM 1246 C C . VAL A 1 156 ? -6.197 -13.046 3.558 1.00 97.06 156 VAL A C 1
ATOM 1248 O O . VAL A 1 156 ? -6.792 -13.902 4.213 1.00 97.06 156 VAL A O 1
ATOM 1251 N N . LYS A 1 157 ? -5.015 -12.547 3.940 1.00 96.75 157 LYS A N 1
ATOM 1252 C CA . LYS A 1 157 ? -4.318 -12.946 5.163 1.00 96.75 157 LYS A CA 1
ATOM 1253 C C . LYS A 1 157 ? -4.898 -12.210 6.382 1.00 96.75 157 LYS A C 1
ATOM 1255 O O . LYS A 1 157 ? -5.233 -11.029 6.278 1.00 96.75 157 LYS A O 1
ATOM 1260 N N . PRO A 1 158 ? -4.993 -12.856 7.558 1.00 95.31 158 PRO A N 1
ATOM 1261 C CA . PRO A 1 158 ? -5.513 -12.211 8.765 1.00 95.31 158 PRO A CA 1
ATOM 1262 C C . PRO A 1 158 ? -4.627 -11.054 9.246 1.00 95.31 158 PRO A C 1
ATOM 1264 O O . PRO A 1 158 ? -5.134 -10.109 9.846 1.00 95.31 158 PRO A O 1
ATOM 1267 N N . GLU A 1 159 ? -3.322 -11.080 8.957 1.00 96.62 159 GLU A N 1
ATOM 1268 C CA . GLU A 1 159 ? -2.415 -9.980 9.281 1.00 96.62 159 GLU A CA 1
ATOM 1269 C C . GLU A 1 159 ? -2.541 -8.756 8.359 1.00 96.62 159 GLU A C 1
ATOM 1271 O O . GLU A 1 159 ? -1.839 -7.773 8.591 1.00 96.62 159 GLU A O 1
ATOM 1276 N N . ALA A 1 160 ? -3.409 -8.781 7.342 1.00 97.88 160 ALA A N 1
ATOM 1277 C CA . ALA A 1 160 ? -3.521 -7.736 6.324 1.00 97.88 160 ALA A CA 1
ATOM 1278 C C . ALA A 1 160 ? -4.263 -6.477 6.801 1.00 97.88 160 ALA A C 1
ATOM 1280 O O . ALA A 1 160 ? -5.228 -6.017 6.186 1.00 97.88 160 ALA A O 1
ATOM 1281 N N . THR A 1 161 ? -3.819 -5.924 7.927 1.00 98.31 161 THR A N 1
ATOM 1282 C CA . THR A 1 161 ? -4.375 -4.727 8.557 1.00 98.31 161 THR A CA 1
ATOM 1283 C C . THR A 1 161 ? -3.591 -3.475 8.182 1.00 98.31 161 THR A C 1
ATOM 1285 O O . THR A 1 161 ? -2.405 -3.528 7.843 1.00 98.31 161 THR A O 1
ATOM 1288 N N . VAL A 1 162 ? -4.235 -2.313 8.299 1.00 98.12 162 VAL A N 1
ATOM 1289 C CA . VAL A 1 162 ? -3.583 -1.007 8.111 1.00 98.12 162 VAL A CA 1
ATOM 1290 C C . VAL A 1 162 ? -2.419 -0.824 9.084 1.00 98.12 162 VAL A C 1
ATOM 1292 O O . VAL A 1 162 ? -1.357 -0.346 8.688 1.00 98.12 162 VAL A O 1
ATOM 1295 N N . GLN A 1 163 ? -2.585 -1.234 10.343 1.00 98.12 163 GLN A N 1
ATOM 1296 C CA . GLN A 1 163 ? -1.519 -1.178 11.341 1.00 98.12 163 GLN A CA 1
ATOM 1297 C C . GLN A 1 163 ? -0.278 -1.956 10.895 1.00 98.12 163 GLN A C 1
ATOM 1299 O O . GLN A 1 163 ? 0.837 -1.435 10.970 1.00 98.12 163 GLN A O 1
ATOM 1304 N N . ASN A 1 164 ? -0.465 -3.180 10.403 1.00 98.38 164 ASN A N 1
ATOM 1305 C CA . ASN A 1 164 ? 0.647 -4.004 9.947 1.00 98.38 164 ASN A CA 1
ATOM 1306 C C . ASN A 1 164 ? 1.269 -3.441 8.670 1.00 98.38 164 ASN A C 1
ATOM 1308 O O . ASN A 1 164 ? 2.491 -3.407 8.567 1.00 98.38 164 ASN A O 1
ATOM 1312 N N . LEU A 1 165 ? 0.470 -2.902 7.743 1.00 98.56 165 LEU A N 1
ATOM 1313 C CA . LEU A 1 165 ? 1.004 -2.207 6.571 1.00 98.56 165 LEU A CA 1
ATOM 1314 C C . LEU A 1 165 ? 1.907 -1.029 6.971 1.00 98.56 165 LEU A C 1
ATOM 1316 O O . LEU A 1 165 ? 3.003 -0.891 6.434 1.00 98.56 165 LEU A O 1
ATOM 1320 N N . ILE A 1 166 ? 1.487 -0.206 7.940 1.00 98.50 166 ILE A N 1
ATOM 1321 C CA . ILE A 1 166 ? 2.313 0.892 8.469 1.00 98.50 166 ILE A CA 1
ATOM 1322 C C . ILE A 1 166 ? 3.619 0.344 9.055 1.00 98.50 166 ILE A C 1
ATOM 1324 O O . ILE A 1 166 ? 4.682 0.898 8.779 1.00 98.50 166 ILE A O 1
ATOM 1328 N N . ALA A 1 167 ? 3.559 -0.735 9.840 1.00 98.44 167 ALA A N 1
ATOM 1329 C CA . ALA A 1 167 ? 4.749 -1.346 10.427 1.00 98.44 167 ALA A CA 1
ATOM 1330 C C . ALA A 1 167 ? 5.733 -1.839 9.353 1.00 98.44 167 ALA A C 1
ATOM 1332 O O . ALA A 1 167 ? 6.916 -1.516 9.430 1.00 98.44 167 ALA A O 1
ATOM 1333 N N . LEU A 1 168 ? 5.245 -2.530 8.317 1.00 98.44 168 LEU A N 1
ATOM 1334 C CA . LEU A 1 168 ? 6.067 -2.999 7.196 1.00 98.44 168 LEU A CA 1
ATOM 1335 C C . LEU A 1 168 ? 6.716 -1.840 6.430 1.00 98.44 168 LEU A C 1
ATOM 1337 O O . LEU A 1 168 ? 7.895 -1.899 6.098 1.00 98.44 168 LEU A O 1
ATOM 1341 N N . LEU A 1 169 ? 5.979 -0.754 6.184 1.00 98.44 169 LEU A N 1
ATOM 1342 C CA . LEU A 1 169 ? 6.510 0.431 5.499 1.00 98.44 169 LEU A CA 1
ATOM 1343 C C . LEU A 1 169 ? 7.623 1.126 6.291 1.00 98.44 169 LEU A C 1
ATOM 1345 O O . LEU A 1 169 ? 8.535 1.702 5.696 1.00 98.44 169 LEU A O 1
ATOM 1349 N N . LYS A 1 170 ? 7.546 1.074 7.622 1.00 98.31 170 LYS A N 1
ATOM 1350 C CA . LYS A 1 170 ? 8.547 1.632 8.538 1.00 98.31 170 LYS A CA 1
ATOM 1351 C C . LYS A 1 170 ? 9.711 0.688 8.831 1.00 98.31 170 LYS A C 1
ATOM 1353 O O . LYS A 1 170 ? 10.641 1.107 9.518 1.00 98.31 170 LYS A O 1
ATOM 1358 N N . ASP A 1 171 ? 9.657 -0.552 8.349 1.00 97.75 171 ASP A N 1
ATOM 1359 C CA . ASP A 1 171 ? 10.723 -1.530 8.539 1.00 97.75 171 ASP A CA 1
ATOM 1360 C C . ASP A 1 171 ? 12.078 -0.954 8.109 1.00 97.75 171 AS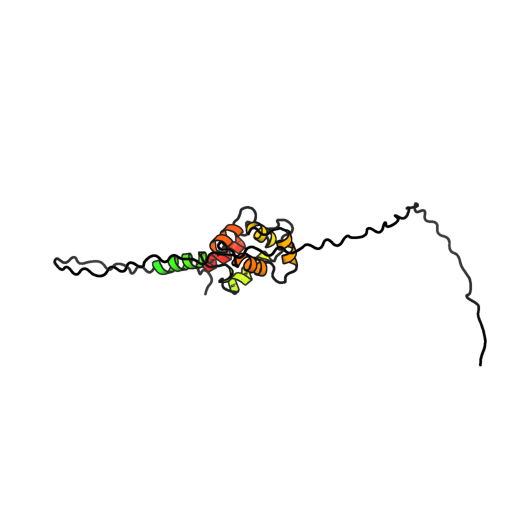P A C 1
ATOM 1362 O O . ASP A 1 171 ? 12.163 -0.160 7.169 1.00 97.75 171 ASP A O 1
ATOM 1366 N N . ILE A 1 172 ? 13.147 -1.346 8.804 1.00 95.69 172 ILE A N 1
ATOM 1367 C CA . ILE A 1 172 ? 14.480 -0.768 8.607 1.00 95.69 172 ILE A CA 1
ATOM 1368 C C . ILE A 1 172 ? 15.037 -1.004 7.200 1.00 95.69 172 ILE A C 1
ATOM 1370 O O . ILE A 1 172 ? 15.890 -0.236 6.761 1.00 95.69 172 ILE A O 1
ATOM 1374 N N . GLU A 1 173 ? 14.565 -2.017 6.478 1.00 94.50 173 GLU A N 1
ATOM 1375 C CA . GLU A 1 173 ? 14.992 -2.255 5.098 1.00 94.50 173 GLU A CA 1
ATOM 1376 C C . GLU A 1 173 ? 14.183 -1.406 4.110 1.00 94.50 173 GLU A C 1
ATOM 1378 O O . GLU A 1 173 ? 14.748 -0.833 3.177 1.00 94.50 173 GLU A O 1
ATOM 1383 N N . LEU A 1 174 ? 12.878 -1.236 4.352 1.00 96.06 174 LEU A N 1
ATOM 1384 C CA . LEU A 1 174 ? 11.991 -0.508 3.444 1.00 96.06 174 LEU A CA 1
ATOM 1385 C C . LEU A 1 174 ? 12.033 1.015 3.666 1.00 96.06 174 LEU A C 1
ATOM 1387 O O . LEU A 1 174 ? 12.166 1.775 2.709 1.00 96.06 174 LEU A O 1
ATOM 1391 N N . GLN A 1 175 ? 11.968 1.477 4.918 1.00 96.44 175 GLN A N 1
ATOM 1392 C CA . GLN A 1 175 ? 12.069 2.884 5.349 1.00 96.44 175 GLN A CA 1
ATOM 1393 C C . GLN A 1 175 ? 11.216 3.879 4.538 1.00 96.44 175 GLN A C 1
ATOM 1395 O O . GLN A 1 175 ? 11.595 5.039 4.349 1.00 96.44 175 GLN A O 1
ATOM 1400 N N . ARG A 1 176 ? 10.040 3.465 4.061 1.00 97.44 176 ARG A N 1
ATOM 1401 C CA . ARG A 1 176 ? 9.107 4.314 3.305 1.00 97.44 176 ARG A CA 1
ATOM 1402 C C . ARG A 1 176 ? 8.215 5.114 4.247 1.00 97.44 176 ARG A C 1
ATOM 1404 O O . ARG A 1 176 ? 6.989 4.995 4.249 1.00 97.44 176 ARG A O 1
ATOM 1411 N N . MET A 1 177 ? 8.855 5.981 5.035 1.00 98.12 177 MET A N 1
ATOM 1412 C CA . MET A 1 177 ? 8.185 6.886 5.977 1.00 98.12 177 MET A CA 1
ATOM 1413 C C . MET A 1 177 ? 7.211 7.836 5.272 1.00 98.12 177 MET A C 1
ATOM 1415 O O . MET A 1 177 ? 6.186 8.197 5.840 1.00 98.12 177 MET A O 1
ATOM 1419 N N . ASP A 1 178 ? 7.495 8.210 4.021 1.00 96.75 178 ASP A N 1
ATOM 1420 C CA . ASP A 1 178 ? 6.629 9.059 3.201 1.00 96.75 178 ASP A CA 1
ATOM 1421 C C . ASP A 1 178 ? 5.287 8.389 2.864 1.00 96.75 178 ASP A C 1
ATOM 1423 O O . ASP A 1 178 ? 4.266 9.067 2.767 1.00 96.75 178 ASP A O 1
ATOM 1427 N N . VAL A 1 179 ? 5.281 7.064 2.695 1.00 97.75 179 VAL A N 1
ATOM 1428 C CA . VAL A 1 179 ? 4.068 6.272 2.454 1.00 97.75 179 VAL A CA 1
ATOM 1429 C C . VAL A 1 179 ? 3.366 5.971 3.772 1.00 97.75 179 VAL A C 1
ATOM 1431 O O . VAL A 1 179 ? 2.152 6.141 3.869 1.00 97.75 179 VAL A O 1
ATOM 1434 N N . ALA A 1 180 ? 4.123 5.588 4.806 1.00 98.19 180 ALA A N 1
ATOM 1435 C CA . ALA A 1 180 ? 3.580 5.353 6.142 1.00 98.19 180 ALA A CA 1
ATOM 1436 C C . ALA A 1 180 ? 2.825 6.587 6.660 1.00 98.19 180 ALA A C 1
ATOM 1438 O O . ALA A 1 180 ? 1.724 6.461 7.191 1.00 98.19 180 ALA A O 1
ATOM 1439 N N . LYS A 1 181 ? 3.363 7.786 6.411 1.00 97.31 181 LYS A N 1
ATOM 1440 C CA . LYS A 1 181 ? 2.746 9.047 6.820 1.00 97.31 181 LYS A CA 1
ATOM 1441 C C . LYS A 1 181 ? 1.359 9.269 6.211 1.00 97.31 181 LYS A C 1
ATOM 1443 O O . LYS A 1 181 ? 0.469 9.752 6.901 1.00 97.31 181 LYS A O 1
ATOM 1448 N N . ILE A 1 182 ? 1.142 8.867 4.956 1.00 96.56 182 ILE A N 1
ATOM 1449 C CA . ILE A 1 182 ? -0.177 8.964 4.301 1.00 96.56 182 ILE A CA 1
ATOM 1450 C C . ILE A 1 182 ? -1.216 8.120 5.041 1.00 96.56 182 ILE A C 1
ATOM 1452 O O . ILE A 1 182 ? -2.342 8.570 5.253 1.00 96.56 182 ILE A O 1
ATOM 1456 N N . LEU A 1 183 ? -0.841 6.900 5.433 1.00 96.81 183 LEU A N 1
ATOM 1457 C CA . LEU A 1 183 ? -1.720 6.005 6.182 1.00 96.81 183 LEU A CA 1
ATOM 1458 C C . LEU A 1 183 ? -2.006 6.546 7.581 1.00 96.81 183 LEU A C 1
ATOM 1460 O O . LEU A 1 183 ? -3.158 6.546 8.004 1.00 96.81 183 LEU A O 1
ATOM 1464 N N . GLU A 1 184 ? -0.986 7.043 8.278 1.00 95.88 184 GLU A N 1
ATOM 1465 C CA . GLU A 1 184 ? -1.141 7.656 9.601 1.00 95.88 184 GLU A CA 1
ATOM 1466 C C . GLU A 1 184 ? -2.063 8.871 9.564 1.00 95.88 184 GLU A C 1
ATOM 1468 O O . GLU A 1 184 ? -2.999 8.961 10.355 1.00 95.88 184 GLU A O 1
ATOM 1473 N N . ASP A 1 185 ? -1.854 9.778 8.610 1.00 94.81 185 ASP A N 1
ATOM 1474 C CA . ASP A 1 185 ? -2.689 10.966 8.464 1.00 94.81 185 ASP A CA 1
ATOM 1475 C C . ASP A 1 185 ? -4.138 10.575 8.148 1.00 94.81 185 ASP A C 1
ATOM 1477 O O . ASP A 1 185 ? -5.075 11.120 8.740 1.00 94.81 185 ASP A O 1
ATOM 1481 N N . TRP A 1 186 ? -4.345 9.560 7.304 1.00 94.19 186 TRP A N 1
ATOM 1482 C CA . TRP A 1 186 ? -5.676 9.013 7.065 1.00 94.19 186 TRP A CA 1
ATOM 1483 C C . TRP A 1 186 ? -6.298 8.406 8.329 1.00 94.19 186 TRP A C 1
ATOM 1485 O O . TRP A 1 186 ? -7.456 8.706 8.629 1.00 94.19 186 TRP A O 1
ATOM 1495 N N . VAL A 1 187 ? -5.569 7.597 9.102 1.00 94.00 187 VAL A N 1
ATOM 1496 C CA . VAL A 1 187 ? -6.054 7.029 10.374 1.00 94.00 187 VAL A CA 1
ATOM 1497 C C . VAL A 1 187 ? -6.468 8.148 11.335 1.00 94.00 187 VAL A C 1
ATOM 1499 O O . VAL A 1 187 ? -7.554 8.100 11.912 1.00 94.00 187 VAL A O 1
ATOM 1502 N N . GLU A 1 188 ? -5.655 9.197 11.440 1.00 91.19 188 GLU A N 1
ATOM 1503 C CA . GLU A 1 188 ? -5.859 10.337 12.337 1.00 91.19 188 GLU A CA 1
ATOM 1504 C C . GLU A 1 188 ? -6.875 11.374 11.818 1.00 91.19 188 GLU A C 1
ATOM 1506 O O . GLU A 1 188 ? -7.177 12.345 12.523 1.00 91.19 188 GLU A O 1
ATOM 1511 N N . ARG A 1 189 ? -7.424 11.174 10.608 1.00 83.06 189 ARG A N 1
ATOM 1512 C CA . ARG A 1 189 ? -8.270 12.137 9.871 1.00 83.06 189 ARG A CA 1
ATOM 1513 C C . ARG A 1 189 ? -7.599 13.493 9.623 1.00 83.06 189 ARG A C 1
ATOM 1515 O O . ARG A 1 189 ? -8.274 14.516 9.515 1.00 83.06 189 ARG A O 1
ATOM 1522 N N . LYS A 1 190 ? -6.276 13.525 9.515 1.00 69.94 190 LYS A N 1
ATOM 1523 C CA . LYS A 1 190 ? -5.538 14.705 9.065 1.00 69.94 190 LYS A CA 1
ATOM 1524 C C . LYS A 1 190 ? -5.646 14.768 7.535 1.00 69.94 190 LYS A C 1
ATOM 1526 O O . LYS A 1 190 ? -5.299 13.814 6.851 1.00 69.94 190 LYS A O 1
ATOM 1531 N N . GLY A 1 191 ? -6.195 15.860 6.996 1.00 58.81 191 GLY A N 1
ATOM 1532 C CA . GLY A 1 191 ? -6.333 16.062 5.543 1.00 58.81 191 GLY A CA 1
ATOM 1533 C C . GLY A 1 191 ? -7.672 15.648 4.911 1.00 58.81 191 GLY A C 1
ATOM 1534 O O . GLY A 1 191 ? -7.752 15.548 3.692 1.00 58.81 191 GLY A O 1
ATOM 1535 N N . SER A 1 192 ? -8.728 15.414 5.701 1.00 51.03 192 SER A N 1
ATOM 1536 C CA . SER A 1 192 ? -10.119 15.405 5.207 1.00 51.03 192 SER A CA 1
ATOM 1537 C C . SER A 1 192 ? -10.775 16.757 5.505 1.00 51.03 192 SER A C 1
ATOM 1539 O O . SER A 1 192 ? -11.503 16.887 6.486 1.00 51.03 192 SER A O 1
ATOM 1541 N N . THR A 1 193 ? -10.457 17.766 4.697 1.00 36.06 193 THR A N 1
ATOM 1542 C CA . THR A 1 193 ? -11.139 19.072 4.649 1.00 36.06 193 THR A CA 1
ATOM 1543 C C . THR A 1 193 ? -11.543 19.356 3.222 1.00 36.06 193 THR A C 1
ATOM 1545 O O . THR A 1 193 ? -10.660 19.160 2.356 1.00 36.06 193 THR A O 1
#